Protein AF-A0A7Y4XK94-F1 (afdb_monomer_lite)

Sequence (225 aa):
MTEHLRDYDVLAGVFTNWWRGLQGLSKSGNPILIGGSPKPPNRKALAELRRINIAVEGGQDAVDVTRALSIDAFRELVQHLRASDLAPDSTVRTWLRADGMCLEPVAIAAAAVARIRKDTGGKSDWTGATAKMLGAGFPDDQVFAEARFKRLMRCRNDWPGLMAQARRIAAILEREAPVGDLGASLVLWNHDPRISRDWAFQYYQKSFEEPETPPPSGSATPPTA

pLDDT: mean 85.7, std 14.57, range [45.38, 98.44]

Radius of gyration: 20.56 Å; chains: 1; bounding box: 70×44×64 Å

Secondary structure (DSSP, 8-state):
--HHHHHHHHHHHHHHHHHHHHHTB-TTSPBPEETTEEPPP-HHHHHHHHT--EEEETTEEEE-HHHHHH-HHHHHHHHHHHTS---TT-HHHHHHHSTT---HHHHHHHHHHTT-SEE----TT-S-HHHHHHH-S-TTT-SS-HHHHHHHHT-TT-HHHHHHHHHHHHHHTTTEE-HHHHHHHHHHTTT-HHHHHHHHHHHHGGGGSPPPPPPPP---PPPP-

Foldseek 3Di:
DPLVLVLLVLQLLLQQQLLCVQQCHHSVRHFDDDPNDGDHGVVVLLVQLLPQAFDQDPNDTDTPVVSLVVRPSLVVSLVSLQPTPRDPPDPSNVLSPDDPRDCLLQSLLSNLLSLAPAAPADDSPAAQQLLLLQLPDDQVGRLHPPVLLVQCLPCQVVSNSVSVSSNVSCVSSVRYYNSSRSNSLSSCVNVDVVNSVRSVCSSCVVVVPPPDDPPPDDDDDDDDD

Structure (mmCIF, N/CA/C/O backbone):
data_AF-A0A7Y4XK94-F1
#
_entry.id   AF-A0A7Y4XK94-F1
#
loop_
_atom_site.group_PDB
_atom_site.id
_atom_site.type_symbol
_atom_site.label_atom_id
_atom_site.label_alt_id
_atom_site.label_comp_id
_atom_site.label_asym_id
_atom_site.label_entity_id
_atom_site.label_seq_id
_atom_site.pdbx_PDB_ins_code
_atom_site.Cartn_x
_atom_site.Cartn_y
_atom_site.Cartn_z
_atom_site.occupancy
_atom_site.B_iso_or_equiv
_atom_site.auth_seq_id
_atom_site.auth_comp_id
_atom_site.auth_asym_id
_atom_site.auth_atom_id
_atom_site.pdbx_PDB_model_num
ATOM 1 N N . MET A 1 1 ? -3.358 9.084 -22.292 1.00 54.09 1 MET A N 1
ATOM 2 C CA . MET A 1 1 ? -3.396 8.446 -20.961 1.00 54.09 1 MET A CA 1
ATOM 3 C C . MET A 1 1 ? -4.838 8.066 -20.673 1.00 54.09 1 MET A C 1
ATOM 5 O O . MET A 1 1 ? -5.686 8.948 -20.701 1.00 54.09 1 MET A O 1
ATOM 9 N N . THR A 1 2 ? -5.148 6.777 -20.527 1.00 68.12 2 THR A N 1
ATOM 10 C CA . THR A 1 2 ? -6.510 6.330 -20.180 1.00 68.12 2 THR A CA 1
ATOM 11 C C . THR A 1 2 ? -6.854 6.770 -18.756 1.00 68.12 2 THR A C 1
ATOM 13 O O . THR A 1 2 ? -5.968 6.767 -17.907 1.00 68.12 2 THR A O 1
ATOM 16 N N . GLU A 1 3 ? -8.114 7.105 -18.476 1.00 68.88 3 GLU A N 1
ATOM 17 C CA . GLU A 1 3 ? -8.589 7.600 -17.167 1.00 68.88 3 GLU A CA 1
ATOM 18 C C . GLU A 1 3 ? -8.132 6.737 -15.973 1.00 68.88 3 GLU A C 1
ATOM 20 O O . GLU A 1 3 ? -7.659 7.266 -14.974 1.00 68.88 3 GLU A O 1
ATOM 25 N N . HIS A 1 4 ? -8.124 5.410 -16.131 1.00 73.44 4 HIS A N 1
ATOM 26 C CA . HIS A 1 4 ? -7.591 4.461 -15.143 1.00 73.44 4 HIS A CA 1
ATOM 27 C C . HIS A 1 4 ? -6.121 4.713 -14.754 1.00 73.44 4 HIS A C 1
ATOM 29 O O . HIS A 1 4 ? -5.769 4.632 -13.581 1.00 73.44 4 HIS A O 1
ATOM 35 N N . LEU A 1 5 ? -5.260 5.028 -15.728 1.00 81.69 5 LEU A N 1
ATOM 36 C CA . LEU A 1 5 ? -3.838 5.276 -15.465 1.00 81.69 5 LEU A CA 1
ATOM 37 C C . LEU A 1 5 ? -3.649 6.583 -14.693 1.00 81.69 5 LEU A C 1
ATOM 39 O O . LEU A 1 5 ? -2.796 6.656 -13.819 1.00 81.69 5 LEU A O 1
ATOM 43 N N . ARG A 1 6 ? -4.505 7.583 -14.944 1.00 86.69 6 ARG A N 1
ATOM 44 C CA . ARG A 1 6 ? -4.493 8.832 -14.178 1.00 86.69 6 ARG A CA 1
ATOM 45 C C . ARG A 1 6 ? -4.772 8.574 -12.699 1.00 86.69 6 ARG A C 1
ATOM 47 O O . ARG A 1 6 ? -4.030 9.060 -11.852 1.00 86.69 6 ARG A O 1
ATOM 54 N N . ASP A 1 7 ? -5.838 7.840 -12.390 1.00 90.06 7 ASP A N 1
ATOM 55 C CA . ASP A 1 7 ? -6.191 7.549 -10.999 1.00 90.06 7 ASP A CA 1
ATOM 56 C C . ASP A 1 7 ? -5.107 6.711 -10.318 1.00 90.06 7 ASP A C 1
ATOM 58 O O . ASP A 1 7 ? -4.725 6.996 -9.182 1.00 90.06 7 ASP A O 1
ATOM 62 N N . TYR A 1 8 ? -4.554 5.728 -11.034 1.00 92.06 8 TYR A N 1
ATOM 63 C CA . TYR A 1 8 ? -3.414 4.951 -10.563 1.00 92.06 8 TYR A CA 1
ATOM 64 C C . TYR A 1 8 ? -2.220 5.839 -10.189 1.00 92.06 8 TYR A C 1
ATOM 66 O O . TYR A 1 8 ? -1.708 5.732 -9.073 1.00 92.06 8 TYR A O 1
ATOM 74 N N . ASP A 1 9 ? -1.816 6.751 -11.075 1.00 91.88 9 ASP A N 1
ATOM 75 C CA . ASP A 1 9 ? -0.684 7.657 -10.859 1.00 91.88 9 ASP A CA 1
ATOM 76 C C . ASP A 1 9 ? -0.907 8.588 -9.665 1.00 91.88 9 ASP A C 1
ATOM 78 O O . ASP A 1 9 ? 0.003 8.814 -8.859 1.00 91.88 9 ASP A O 1
ATOM 82 N N . VAL A 1 10 ? -2.133 9.094 -9.505 1.00 93.94 10 VAL A N 1
ATOM 83 C CA . VAL A 1 10 ? -2.517 9.913 -8.350 1.00 93.94 10 VAL A CA 1
ATOM 84 C C . VAL A 1 10 ? -2.360 9.111 -7.057 1.00 93.94 10 VAL A C 1
ATOM 86 O O . VAL A 1 10 ? -1.711 9.583 -6.118 1.00 93.94 10 VAL A O 1
ATOM 89 N N . LEU A 1 11 ? -2.886 7.883 -7.002 1.00 94.69 11 LEU A N 1
ATOM 90 C CA . LEU A 1 11 ? -2.755 7.018 -5.827 1.00 94.69 11 LEU A CA 1
ATOM 91 C C . LEU A 1 11 ? -1.294 6.643 -5.549 1.00 94.69 11 LEU A C 1
ATOM 93 O O . LEU A 1 11 ? -0.847 6.714 -4.400 1.00 94.69 11 LEU A O 1
ATOM 97 N N . ALA A 1 12 ? -0.528 6.300 -6.584 1.00 95.12 12 ALA A N 1
ATOM 98 C CA . ALA A 1 12 ? 0.889 5.979 -6.465 1.00 95.12 12 ALA A CA 1
ATOM 99 C C . ALA A 1 12 ? 1.681 7.173 -5.910 1.00 95.12 12 ALA A C 1
ATOM 101 O O . ALA A 1 12 ? 2.529 7.013 -5.022 1.00 95.12 12 ALA A O 1
ATOM 102 N N . GLY A 1 13 ? 1.351 8.387 -6.359 1.00 95.00 13 GLY A N 1
ATOM 103 C CA . GLY A 1 13 ? 1.887 9.634 -5.824 1.00 95.00 13 GLY A CA 1
ATOM 104 C C . GLY A 1 13 ? 1.541 9.845 -4.347 1.00 95.00 13 GLY A C 1
ATOM 105 O O . GLY A 1 13 ? 2.419 10.214 -3.561 1.00 95.00 13 GLY A O 1
ATOM 106 N N . VAL A 1 14 ? 0.298 9.569 -3.937 1.00 96.75 14 VAL A N 1
ATOM 107 C CA . VAL A 1 14 ? -0.128 9.651 -2.526 1.00 96.75 14 VAL A CA 1
ATOM 108 C C . VAL A 1 14 ? 0.686 8.694 -1.653 1.00 96.75 14 VAL A C 1
ATOM 110 O O . VAL A 1 14 ? 1.278 9.137 -0.667 1.00 96.75 14 VAL A O 1
ATOM 113 N N . PHE A 1 15 ? 0.789 7.414 -2.028 1.00 97.38 15 PHE A N 1
ATOM 114 C CA . PHE A 1 15 ? 1.558 6.422 -1.265 1.00 97.38 15 PHE A CA 1
ATOM 115 C C . PHE A 1 15 ? 3.042 6.768 -1.177 1.00 97.38 15 PHE A C 1
ATOM 117 O O . PHE A 1 15 ? 3.633 6.680 -0.098 1.00 97.38 15 PHE A O 1
ATOM 124 N N . THR A 1 16 ? 3.634 7.208 -2.288 1.00 96.50 16 THR A N 1
ATOM 125 C CA . THR A 1 16 ? 5.044 7.609 -2.342 1.00 96.50 16 THR A CA 1
ATOM 126 C C . THR A 1 16 ? 5.317 8.783 -1.407 1.00 96.50 16 THR A C 1
ATOM 128 O O . THR A 1 16 ? 6.236 8.729 -0.589 1.00 96.50 16 THR A O 1
ATOM 131 N N . ASN A 1 17 ? 4.495 9.833 -1.475 1.00 96.44 17 ASN A N 1
ATOM 132 C CA . ASN A 1 17 ? 4.663 11.025 -0.645 1.00 96.44 17 ASN A CA 1
ATOM 133 C C . ASN A 1 17 ? 4.424 10.736 0.841 1.00 96.44 17 ASN A C 1
ATOM 135 O O . ASN A 1 17 ? 5.199 11.185 1.686 1.00 96.44 17 ASN A O 1
ATOM 139 N N . TRP A 1 18 ? 3.389 9.957 1.161 1.00 97.75 18 TRP A N 1
ATOM 140 C CA . TRP A 1 18 ? 3.095 9.543 2.530 1.00 97.75 18 TRP A CA 1
ATOM 141 C C . TRP A 1 18 ? 4.240 8.715 3.130 1.00 97.75 18 TRP A C 1
ATOM 143 O O . TRP A 1 18 ? 4.731 9.022 4.219 1.00 97.75 18 TRP A O 1
ATOM 153 N N . TRP A 1 19 ? 4.743 7.717 2.396 1.00 97.62 19 TRP A N 1
ATOM 154 C CA . TRP A 1 19 ? 5.878 6.912 2.846 1.00 97.62 19 TRP A CA 1
ATOM 155 C C . TRP A 1 19 ? 7.148 7.754 3.016 1.00 97.62 19 TRP A C 1
ATOM 157 O O . TRP A 1 19 ? 7.835 7.614 4.027 1.00 97.62 19 TRP A O 1
ATOM 167 N N . ARG A 1 20 ? 7.435 8.683 2.093 1.00 96.56 20 ARG A N 1
ATOM 168 C CA . ARG A 1 20 ? 8.559 9.630 2.223 1.00 96.56 20 ARG A CA 1
ATOM 169 C C . ARG A 1 20 ? 8.448 10.453 3.506 1.00 96.56 20 ARG A C 1
ATOM 171 O O . ARG A 1 20 ? 9.422 10.527 4.255 1.00 96.56 20 ARG A O 1
ATOM 178 N N . GLY A 1 21 ? 7.256 10.957 3.828 1.00 96.06 21 GLY A N 1
ATOM 179 C CA . GLY A 1 21 ? 6.989 11.651 5.091 1.00 96.06 21 GLY A CA 1
ATOM 180 C C . GLY A 1 21 ? 7.332 10.808 6.327 1.00 96.06 21 GLY A C 1
ATOM 181 O O . GLY A 1 21 ? 7.971 11.311 7.259 1.00 96.06 21 GLY A O 1
ATOM 182 N N . LEU A 1 22 ? 7.001 9.509 6.309 1.00 96.75 22 LEU A N 1
ATOM 183 C CA . LEU A 1 22 ? 7.370 8.559 7.368 1.00 96.75 22 LEU A CA 1
ATOM 184 C C . LEU A 1 22 ? 8.875 8.292 7.447 1.00 96.75 22 LEU A C 1
ATOM 186 O O . LEU A 1 22 ? 9.384 8.042 8.538 1.00 96.75 22 LEU A O 1
ATOM 190 N N . GLN A 1 23 ? 9.594 8.354 6.328 1.00 96.25 23 GLN A N 1
ATOM 191 C CA . GLN A 1 23 ? 11.050 8.183 6.284 1.00 96.25 23 GLN A CA 1
ATOM 192 C C . GLN A 1 23 ? 11.827 9.468 6.612 1.00 96.25 23 GLN A C 1
ATOM 194 O O . GLN A 1 23 ? 13.052 9.430 6.685 1.00 96.25 23 GLN A O 1
ATOM 199 N N . GLY A 1 24 ? 11.144 10.597 6.832 1.00 94.56 24 GLY A N 1
ATOM 200 C CA . GLY A 1 24 ? 11.802 11.895 7.022 1.00 94.56 24 GLY A CA 1
ATOM 201 C C . GLY A 1 24 ? 12.317 12.514 5.717 1.00 94.56 24 GLY A C 1
ATOM 202 O O . GLY A 1 24 ? 13.222 13.345 5.741 1.00 94.56 24 GLY A O 1
ATOM 203 N N . LEU A 1 25 ? 11.742 12.116 4.581 1.00 95.25 25 LEU A N 1
ATOM 204 C CA . LEU A 1 25 ? 12.084 12.584 3.240 1.00 95.25 25 LEU A CA 1
ATOM 205 C C . LEU A 1 25 ? 11.034 13.579 2.721 1.00 95.25 25 LEU A C 1
ATOM 207 O O . LEU A 1 25 ? 9.853 13.509 3.065 1.00 95.25 25 LEU A O 1
ATOM 211 N N . SER A 1 26 ? 11.468 14.510 1.876 1.00 93.00 26 SER A N 1
ATOM 212 C CA . SER A 1 26 ? 10.619 15.468 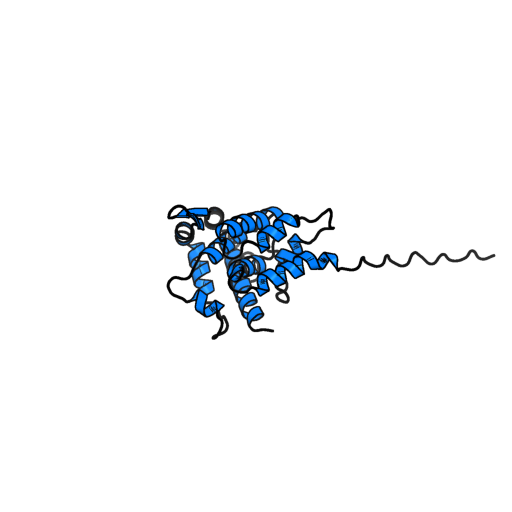1.173 1.00 93.00 26 SER A CA 1
ATOM 213 C C . SER A 1 26 ? 9.851 14.785 0.036 1.00 93.00 26 SER A C 1
ATOM 215 O O . SER A 1 26 ? 10.128 13.641 -0.330 1.00 93.00 26 SER A O 1
ATOM 217 N N . LYS A 1 27 ? 8.933 15.518 -0.609 1.00 88.75 27 LYS A N 1
ATOM 218 C CA . LYS A 1 27 ? 8.245 15.038 -1.821 1.00 88.75 27 LYS A CA 1
ATOM 219 C C . LYS A 1 27 ? 9.215 14.675 -2.950 1.00 88.75 27 LYS A C 1
ATOM 221 O O . LYS A 1 27 ? 8.928 13.754 -3.703 1.00 88.75 27 LYS A O 1
ATOM 226 N N . SER A 1 28 ? 10.372 15.334 -3.044 1.00 87.19 28 SER A N 1
ATOM 227 C CA . SER A 1 28 ? 11.406 15.020 -4.042 1.00 87.19 28 SER A CA 1
ATOM 228 C C . SER A 1 28 ? 12.306 13.841 -3.650 1.00 87.19 28 SER A C 1
ATOM 230 O O . SER A 1 28 ? 13.172 13.469 -4.430 1.00 87.19 28 SER A O 1
ATOM 232 N N . GLY A 1 29 ? 12.128 13.257 -2.457 1.00 87.38 29 GLY A N 1
ATOM 233 C CA . GLY A 1 29 ? 12.958 12.159 -1.947 1.00 87.38 29 GLY A CA 1
ATOM 234 C C . GLY A 1 29 ? 14.221 12.605 -1.203 1.00 87.38 29 GLY A C 1
ATOM 235 O O . GLY A 1 29 ? 14.973 11.757 -0.732 1.00 87.38 29 GLY A O 1
ATOM 236 N N . ASN A 1 30 ? 14.442 13.913 -1.043 1.00 91.12 30 ASN A N 1
ATOM 237 C CA . ASN A 1 30 ? 15.595 14.442 -0.310 1.00 91.12 30 ASN A CA 1
ATOM 238 C C . ASN A 1 30 ? 15.336 14.432 1.206 1.00 91.12 30 ASN A C 1
ATOM 240 O O . ASN A 1 30 ? 14.197 14.665 1.613 1.00 91.12 30 ASN A O 1
ATOM 244 N N . PRO A 1 31 ? 16.349 14.233 2.067 1.00 92.88 31 PRO A N 1
ATOM 245 C CA . PRO A 1 31 ? 16.169 14.342 3.513 1.00 92.88 31 PRO A CA 1
ATOM 246 C C . PRO A 1 31 ? 15.621 15.715 3.922 1.00 92.88 31 PRO A C 1
ATOM 248 O O . PRO A 1 31 ? 16.129 16.751 3.494 1.00 92.88 31 PRO A O 1
ATOM 251 N N . ILE A 1 32 ? 14.589 15.735 4.766 1.00 92.44 32 ILE A N 1
ATOM 252 C CA . ILE A 1 32 ? 14.086 16.975 5.371 1.00 92.44 32 ILE A CA 1
ATOM 253 C C . ILE A 1 32 ? 15.059 17.380 6.473 1.00 92.44 32 ILE A C 1
ATOM 255 O O . ILE A 1 32 ? 15.368 16.558 7.327 1.00 92.44 32 ILE A O 1
ATOM 259 N N . LEU A 1 33 ? 15.519 18.629 6.494 1.00 93.38 33 LEU A N 1
ATOM 260 C CA . LEU A 1 33 ? 16.420 19.116 7.540 1.00 93.38 33 LEU A CA 1
ATOM 261 C C . LEU A 1 33 ? 15.637 19.809 8.664 1.00 93.38 33 LEU A C 1
ATOM 263 O O . LEU A 1 33 ? 14.772 20.641 8.404 1.00 93.38 33 LEU A O 1
ATOM 267 N N . ILE A 1 34 ? 15.965 19.488 9.917 1.00 87.38 34 ILE A N 1
ATOM 268 C CA . ILE A 1 34 ? 15.475 20.158 11.128 1.00 87.38 34 ILE A CA 1
ATOM 269 C C . ILE A 1 34 ? 16.705 20.598 11.920 1.00 87.38 34 ILE A C 1
ATOM 271 O O . ILE A 1 34 ? 17.508 19.763 12.332 1.00 87.38 34 ILE A O 1
ATOM 275 N N . GLY A 1 35 ? 16.893 21.910 12.090 1.00 85.56 35 GLY A N 1
ATOM 276 C CA . GLY A 1 35 ? 18.074 22.446 12.782 1.00 85.56 35 GLY A CA 1
ATOM 277 C C . GLY A 1 35 ? 19.406 22.033 12.136 1.00 85.56 35 GLY A C 1
ATOM 278 O O . GLY A 1 35 ? 20.378 21.792 12.840 1.00 85.56 35 GLY A O 1
ATOM 279 N N . GLY A 1 36 ? 19.438 21.876 10.807 1.00 90.06 36 GLY A N 1
ATOM 280 C CA . GLY A 1 36 ? 20.632 21.468 10.052 1.00 90.06 36 GLY A CA 1
ATOM 281 C C . GLY A 1 36 ? 20.902 19.959 10.000 1.00 90.06 36 GLY A C 1
ATOM 282 O O . GLY A 1 36 ? 21.800 19.541 9.278 1.00 90.06 36 GLY A O 1
ATOM 283 N N . SER A 1 37 ? 20.118 19.131 10.698 1.00 87.75 37 SER A N 1
ATOM 284 C CA . SER A 1 37 ? 20.258 17.667 10.680 1.00 87.75 37 SER A CA 1
ATOM 285 C C . SER A 1 37 ? 19.087 16.986 9.960 1.00 87.75 37 SER A C 1
ATOM 287 O O . SER A 1 37 ? 17.963 17.488 10.035 1.00 87.75 37 SER A O 1
ATOM 289 N N . PRO A 1 38 ? 19.294 15.835 9.290 1.00 92.12 38 PRO A N 1
ATOM 290 C CA . PRO A 1 38 ? 18.204 15.065 8.697 1.00 92.12 38 PRO A CA 1
ATOM 291 C C . PRO A 1 38 ? 17.150 14.651 9.732 1.00 92.12 38 PRO A C 1
ATOM 293 O O . PRO A 1 38 ? 17.471 14.084 10.778 1.00 92.12 38 PRO A O 1
ATOM 296 N N . LYS A 1 39 ? 15.876 14.893 9.418 1.00 93.44 39 LYS A N 1
ATOM 297 C CA . LYS A 1 39 ? 14.725 14.421 10.182 1.00 93.44 39 LYS A CA 1
ATOM 298 C C . LYS A 1 39 ? 14.783 12.891 10.233 1.00 93.44 39 LYS A C 1
ATOM 300 O O . LYS A 1 39 ? 14.783 12.254 9.179 1.00 93.44 39 LYS A O 1
ATOM 305 N N . PRO A 1 40 ? 14.798 12.277 11.425 1.00 92.88 40 PRO A N 1
ATOM 306 C CA . PRO A 1 40 ? 14.801 10.829 11.515 1.00 92.88 40 PRO A CA 1
ATOM 307 C C . PRO A 1 40 ? 13.458 10.253 11.032 1.00 92.88 40 PRO A C 1
ATOM 309 O O . PRO A 1 40 ? 12.413 10.890 11.209 1.00 92.88 40 PRO A O 1
ATOM 312 N N . PRO A 1 41 ? 13.449 9.018 10.497 1.00 94.50 41 PRO A N 1
ATOM 313 C CA . PRO A 1 41 ? 12.213 8.306 10.202 1.00 94.50 41 PRO A CA 1
ATOM 314 C C . PRO A 1 41 ? 11.307 8.197 11.433 1.00 94.50 41 PRO A C 1
ATOM 316 O O . PRO A 1 41 ? 11.784 7.952 12.548 1.00 94.50 41 PRO A O 1
ATOM 319 N N . ASN A 1 42 ? 9.991 8.264 11.235 1.00 96.62 42 ASN A N 1
ATOM 320 C CA . ASN A 1 42 ? 9.000 7.976 12.268 1.00 96.62 42 ASN A CA 1
ATOM 321 C C . ASN A 1 42 ? 8.930 6.460 12.530 1.00 96.62 42 ASN A C 1
ATOM 323 O O . ASN A 1 42 ? 8.037 5.741 12.073 1.00 96.62 42 ASN A O 1
ATOM 327 N N . ARG A 1 43 ? 9.923 5.956 13.272 1.00 96.44 43 ARG A N 1
ATOM 328 C CA . ARG A 1 43 ? 10.090 4.526 13.569 1.00 96.44 43 ARG A CA 1
ATOM 329 C C . ARG A 1 43 ? 8.898 3.937 14.325 1.00 96.44 43 ARG A C 1
ATOM 331 O O . ARG A 1 43 ? 8.579 2.772 14.093 1.00 96.44 43 ARG A O 1
ATOM 338 N N . LYS A 1 44 ? 8.248 4.725 15.192 1.00 97.31 44 LYS A N 1
ATOM 339 C CA . LYS A 1 44 ? 7.062 4.303 15.952 1.00 97.31 44 LYS A CA 1
ATOM 340 C C . LYS A 1 44 ? 5.902 3.994 15.006 1.00 97.31 44 LYS A C 1
ATOM 342 O O . LYS A 1 44 ? 5.446 2.853 14.987 1.00 97.31 44 LYS A O 1
ATOM 347 N N . ALA A 1 45 ? 5.518 4.955 14.164 1.00 97.19 45 ALA A N 1
ATOM 348 C CA . ALA A 1 45 ? 4.431 4.770 13.204 1.00 97.19 45 ALA A CA 1
ATOM 349 C C . ALA A 1 45 ? 4.712 3.601 12.246 1.00 97.19 45 ALA A C 1
ATOM 351 O O . ALA A 1 45 ? 3.863 2.736 12.050 1.00 97.19 45 ALA A O 1
ATOM 352 N N . LEU A 1 46 ? 5.939 3.501 11.717 1.00 97.50 46 LEU A N 1
ATOM 353 C CA . LEU A 1 46 ? 6.337 2.374 10.866 1.00 97.50 46 LEU A CA 1
ATOM 354 C C . LEU A 1 46 ? 6.204 1.023 11.589 1.00 97.50 46 LEU A C 1
ATOM 356 O O . LEU A 1 46 ? 5.764 0.045 10.989 1.00 97.50 46 LEU A O 1
ATOM 360 N N . ALA A 1 47 ? 6.586 0.938 12.866 1.00 97.44 47 ALA A N 1
ATOM 361 C CA . ALA A 1 47 ? 6.446 -0.289 13.648 1.00 97.44 47 ALA A CA 1
ATOM 362 C C . ALA A 1 47 ? 4.976 -0.646 13.920 1.00 97.44 47 ALA A C 1
ATOM 364 O O . ALA A 1 47 ? 4.622 -1.823 13.868 1.00 97.44 47 ALA A O 1
ATOM 365 N N . GLU A 1 48 ? 4.124 0.342 14.188 1.00 98.06 48 GLU A N 1
ATOM 366 C CA . GLU A 1 48 ? 2.686 0.149 14.400 1.00 98.06 48 GLU A CA 1
ATOM 367 C C . GLU A 1 48 ? 1.985 -0.324 13.122 1.00 98.06 48 GLU A C 1
ATOM 369 O O . GLU A 1 48 ? 1.293 -1.342 13.157 1.00 98.06 48 GLU A O 1
ATOM 374 N N . LEU A 1 49 ? 2.257 0.319 11.981 1.00 98.00 49 LEU A N 1
ATOM 375 C CA . LEU A 1 49 ? 1.713 -0.064 10.672 1.00 98.00 49 LEU A CA 1
ATOM 376 C C . LEU A 1 49 ? 2.107 -1.496 10.289 1.00 98.00 49 LEU A C 1
ATOM 378 O O . LEU A 1 49 ? 1.277 -2.288 9.852 1.00 98.00 49 LEU A O 1
ATOM 382 N N . ARG A 1 50 ? 3.367 -1.885 10.527 1.00 96.94 50 ARG A N 1
ATOM 383 C CA . ARG A 1 50 ? 3.847 -3.256 10.264 1.00 96.94 50 ARG A CA 1
ATOM 384 C C . ARG A 1 50 ? 3.118 -4.320 11.090 1.00 96.94 50 ARG A C 1
ATOM 386 O O . ARG A 1 50 ? 3.146 -5.489 10.694 1.00 96.94 50 ARG A O 1
ATOM 393 N N . ARG A 1 51 ? 2.534 -3.938 12.230 1.00 96.25 51 ARG A N 1
ATOM 394 C CA . ARG A 1 51 ? 1.809 -4.823 13.154 1.00 96.25 51 ARG A CA 1
ATOM 395 C C . ARG A 1 51 ? 0.317 -4.929 12.855 1.00 96.25 51 ARG A C 1
ATOM 397 O O . ARG A 1 51 ? -0.319 -5.773 13.476 1.00 96.25 51 ARG A O 1
ATOM 404 N N . ILE A 1 52 ? -0.234 -4.136 11.930 1.00 96.31 52 ILE A N 1
ATOM 405 C CA . ILE A 1 52 ? -1.581 -4.389 11.392 1.00 96.31 52 ILE A CA 1
ATOM 406 C C . ILE A 1 52 ? -1.598 -5.834 10.896 1.00 96.31 52 ILE A C 1
ATOM 408 O O . ILE A 1 52 ? -0.685 -6.225 10.164 1.00 96.31 52 ILE A O 1
ATOM 412 N N . ASN A 1 53 ? -2.566 -6.634 11.342 1.00 94.12 53 ASN A N 1
ATOM 413 C CA . ASN A 1 53 ? -2.623 -8.076 11.109 1.00 94.12 53 ASN A CA 1
ATOM 414 C C . ASN A 1 53 ? -4.030 -8.546 10.757 1.00 94.12 53 ASN A C 1
ATOM 416 O O . ASN A 1 53 ? -4.952 -7.746 10.681 1.00 94.12 53 ASN A O 1
ATOM 420 N N . ILE A 1 54 ? -4.147 -9.842 10.497 1.00 94.50 54 ILE A N 1
ATOM 421 C CA . ILE A 1 54 ? -5.419 -10.543 10.470 1.00 94.50 54 ILE A CA 1
ATOM 422 C C . ILE A 1 54 ? -5.859 -10.731 11.929 1.00 94.50 54 ILE A C 1
ATOM 424 O O . ILE A 1 54 ? -5.045 -11.134 12.768 1.00 94.50 54 ILE A O 1
ATOM 428 N N . ALA A 1 55 ? -7.108 -10.395 12.217 1.00 91.00 55 ALA A N 1
ATOM 429 C CA . ALA A 1 55 ? -7.806 -10.652 13.467 1.00 91.00 55 ALA A CA 1
ATOM 430 C C . ALA A 1 55 ? -9.016 -11.552 13.187 1.00 91.00 55 ALA A C 1
ATOM 432 O O . ALA A 1 55 ? -9.459 -11.662 12.046 1.00 91.00 55 ALA A O 1
ATOM 433 N N . VAL A 1 56 ? -9.541 -12.195 14.227 1.00 87.81 56 VAL A N 1
ATOM 434 C CA . VAL A 1 56 ? -10.784 -12.965 14.125 1.00 87.81 56 VAL A CA 1
ATOM 435 C C . VAL A 1 56 ? -11.934 -12.050 14.526 1.00 87.81 56 VAL A C 1
ATOM 437 O O . VAL A 1 56 ? -12.013 -11.626 15.678 1.00 87.81 56 VAL A O 1
ATOM 440 N N . GLU A 1 57 ? -12.823 -11.754 13.586 1.00 81.25 57 GLU A N 1
ATOM 441 C CA . GLU A 1 57 ? -14.007 -10.921 13.785 1.00 81.25 57 GLU A CA 1
ATOM 442 C C . GLU A 1 57 ? -15.248 -11.729 13.399 1.00 81.25 57 GLU A C 1
ATOM 444 O O . GLU A 1 57 ? -15.317 -12.312 12.320 1.00 81.25 57 GLU A O 1
ATOM 449 N N . GLY A 1 58 ? -16.211 -11.865 14.317 1.00 80.06 58 GLY A N 1
ATOM 450 C CA . GLY A 1 58 ? -17.422 -12.657 14.059 1.00 80.06 58 GLY A CA 1
ATOM 451 C C . GLY A 1 58 ? -17.168 -14.138 13.724 1.00 80.06 58 GLY A C 1
ATOM 452 O O . GLY A 1 58 ? -18.007 -14.774 13.095 1.00 80.06 58 GLY A O 1
ATOM 453 N N . GLY A 1 59 ? -16.013 -14.689 14.119 1.00 84.94 59 GLY A N 1
ATOM 454 C CA . GLY A 1 59 ? -15.609 -16.064 13.796 1.00 84.94 59 GLY A CA 1
ATOM 455 C C . GLY A 1 59 ? -14.961 -16.236 12.417 1.00 84.94 59 GLY A C 1
ATOM 456 O O . GLY A 1 59 ? -14.704 -17.370 12.017 1.00 84.94 59 GLY A O 1
ATOM 457 N N . GLN A 1 60 ? -14.681 -15.143 11.703 1.00 87.62 60 GLN A N 1
ATOM 458 C CA . GLN A 1 60 ? -13.987 -15.148 10.416 1.00 87.62 60 GLN A CA 1
ATOM 459 C C . GLN A 1 60 ? -12.693 -14.335 10.488 1.00 87.62 60 GLN A C 1
ATOM 461 O O . GLN A 1 60 ? -12.590 -13.360 11.232 1.00 87.62 60 GLN A O 1
ATOM 466 N N . ASP A 1 61 ? -11.696 -14.744 9.707 1.00 92.88 61 ASP A N 1
ATOM 467 C CA . ASP A 1 61 ? -10.458 -13.986 9.555 1.00 92.88 61 ASP A CA 1
ATOM 468 C C . ASP A 1 61 ? -10.739 -12.691 8.778 1.00 92.88 61 ASP A C 1
ATOM 470 O O . ASP A 1 61 ? -11.255 -12.722 7.660 1.00 92.88 61 ASP A O 1
ATOM 474 N N . ALA A 1 62 ? -10.358 -11.551 9.350 1.00 93.31 62 ALA A N 1
ATOM 475 C CA . ALA A 1 62 ? -10.515 -10.223 8.764 1.00 93.31 62 ALA A CA 1
ATOM 476 C C . ALA A 1 62 ? -9.252 -9.380 8.987 1.00 93.31 62 ALA A C 1
ATOM 478 O O . ALA A 1 62 ? -8.461 -9.634 9.895 1.00 93.31 62 ALA A O 1
ATOM 479 N N . VAL A 1 63 ? -9.018 -8.367 8.152 1.00 95.44 63 VAL A N 1
ATOM 480 C CA . VAL A 1 63 ? -7.919 -7.415 8.386 1.00 95.44 63 VAL A CA 1
ATOM 481 C C . VAL A 1 63 ? -8.308 -6.495 9.544 1.00 95.44 63 VAL A C 1
ATOM 483 O O . VAL A 1 63 ? -9.389 -5.923 9.535 1.00 95.44 63 VAL A O 1
ATOM 486 N N . ASP A 1 64 ? -7.417 -6.316 10.522 1.00 95.38 64 ASP A N 1
ATOM 487 C CA . ASP A 1 64 ? -7.651 -5.506 11.726 1.00 95.38 64 ASP A CA 1
ATOM 488 C C . ASP A 1 64 ? -7.642 -3.993 11.413 1.00 95.38 64 ASP A C 1
ATOM 490 O O . ASP A 1 64 ? -6.678 -3.260 11.680 1.00 95.38 64 ASP A O 1
ATOM 494 N N . VAL A 1 65 ? -8.725 -3.530 10.786 1.00 95.19 65 VAL A N 1
ATOM 495 C CA . VAL A 1 65 ? -8.958 -2.126 10.422 1.00 95.19 65 VAL A CA 1
ATOM 496 C C . VAL A 1 65 ? -9.127 -1.264 11.669 1.00 95.19 65 VAL A C 1
ATOM 498 O O . VAL A 1 65 ? -8.648 -0.131 11.689 1.00 95.19 65 VAL A O 1
ATOM 501 N N . THR A 1 66 ? -9.728 -1.795 12.735 1.00 94.56 66 THR A N 1
ATOM 502 C CA . THR A 1 66 ? -9.874 -1.095 14.019 1.00 94.56 66 THR A CA 1
ATOM 503 C C . THR A 1 66 ? -8.513 -0.690 14.579 1.00 94.56 66 THR A C 1
ATOM 505 O O . THR A 1 66 ? -8.292 0.478 14.917 1.00 94.56 66 THR A O 1
ATOM 508 N N . ARG A 1 67 ? -7.542 -1.612 14.592 1.00 95.00 67 ARG A N 1
ATOM 509 C CA . ARG A 1 67 ? -6.159 -1.282 14.946 1.00 95.00 67 ARG A CA 1
ATOM 510 C C . ARG A 1 67 ? -5.547 -0.294 13.966 1.00 95.00 67 ARG A C 1
ATOM 512 O O . ARG A 1 67 ? -4.893 0.643 14.420 1.00 95.00 67 ARG A O 1
ATOM 519 N N . ALA A 1 68 ? -5.737 -0.473 12.659 1.00 96.94 68 ALA A N 1
ATOM 520 C CA . ALA A 1 68 ? -5.209 0.464 11.668 1.00 96.94 68 ALA A CA 1
ATOM 521 C C . ALA A 1 68 ? -5.697 1.900 11.935 1.00 96.94 68 ALA A C 1
ATOM 523 O O . ALA A 1 68 ? -4.888 2.823 11.998 1.00 96.94 68 ALA A O 1
ATOM 524 N N . LEU A 1 69 ? -6.991 2.082 12.210 1.00 96.62 69 LEU A N 1
ATOM 525 C CA . LEU A 1 69 ? -7.609 3.372 12.521 1.00 96.62 69 LEU A CA 1
ATOM 526 C C . LEU A 1 69 ? -7.066 4.023 13.794 1.00 96.62 69 LEU A C 1
ATOM 528 O O . LEU A 1 69 ? -7.063 5.250 13.881 1.00 96.62 69 LEU A O 1
ATOM 532 N N . SER A 1 70 ? -6.546 3.255 14.753 1.00 97.06 70 SER A N 1
ATOM 533 C CA . SER A 1 70 ? -5.883 3.823 15.936 1.00 97.06 70 SER A CA 1
ATOM 534 C C . SER A 1 70 ? -4.515 4.458 15.638 1.00 97.06 70 SER A C 1
ATOM 536 O O . SER A 1 70 ? -4.019 5.241 16.445 1.00 97.06 70 SER A O 1
ATOM 538 N N . ILE A 1 71 ? -3.926 4.196 14.466 1.00 98.31 71 ILE A N 1
ATOM 539 C CA . ILE A 1 71 ? -2.605 4.701 14.074 1.00 98.31 71 ILE A CA 1
ATOM 540 C C . ILE A 1 71 ? -2.758 6.032 13.327 1.00 98.31 71 ILE A C 1
ATOM 542 O O . ILE A 1 71 ? -3.331 6.084 12.239 1.00 98.31 71 ILE A O 1
ATOM 546 N N . ASP A 1 72 ? -2.180 7.109 13.862 1.00 98.12 72 ASP A N 1
ATOM 547 C CA . ASP A 1 72 ? -2.274 8.461 13.281 1.00 98.12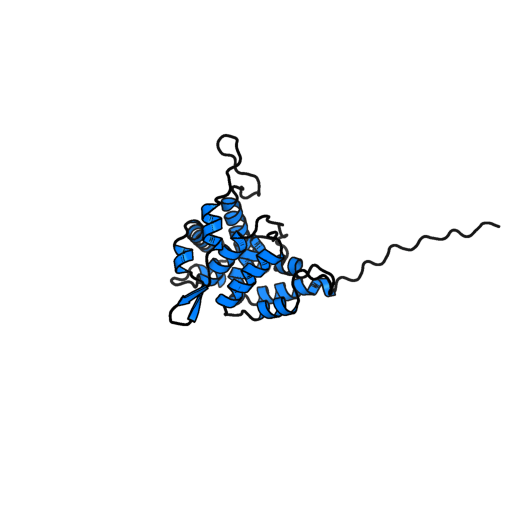 72 ASP A CA 1
ATOM 548 C C . ASP A 1 72 ? -1.818 8.503 11.817 1.00 98.12 72 ASP A C 1
ATOM 550 O O . ASP A 1 72 ? -2.523 9.026 10.956 1.00 98.12 72 ASP A O 1
ATOM 554 N N . ALA A 1 73 ? -0.683 7.864 11.517 1.00 98.06 73 ALA A N 1
ATOM 555 C CA . ALA A 1 73 ? -0.137 7.787 10.164 1.00 98.06 73 ALA A CA 1
ATOM 556 C C . ALA A 1 73 ? -1.076 7.082 9.171 1.00 98.06 73 ALA A C 1
ATOM 558 O O . ALA A 1 73 ? -1.064 7.404 7.985 1.00 98.06 73 ALA A O 1
ATOM 559 N N . PHE A 1 74 ? -1.882 6.120 9.631 1.00 98.44 74 PHE A N 1
ATOM 560 C CA . PHE A 1 74 ? -2.883 5.472 8.786 1.00 98.44 74 PHE A CA 1
ATOM 561 C C . PHE A 1 74 ? -4.065 6.408 8.515 1.00 98.44 74 PHE A C 1
ATOM 563 O O . PHE A 1 74 ? -4.504 6.525 7.373 1.00 98.44 74 PHE A O 1
ATOM 570 N N . ARG A 1 75 ? -4.549 7.130 9.535 1.00 97.69 75 ARG A N 1
ATOM 571 C CA . ARG A 1 75 ? -5.623 8.121 9.355 1.00 97.69 75 ARG A CA 1
ATOM 572 C C . ARG A 1 75 ? -5.203 9.248 8.409 1.00 97.69 75 ARG A C 1
ATOM 574 O O . ARG A 1 75 ? -5.997 9.643 7.560 1.00 97.69 75 ARG A O 1
ATOM 581 N N . GLU A 1 76 ? -3.956 9.706 8.506 1.00 97.69 76 GLU A N 1
ATOM 582 C CA . GLU A 1 76 ? -3.366 10.678 7.577 1.00 97.69 76 GLU A CA 1
ATOM 583 C C . GLU A 1 76 ? -3.370 10.154 6.130 1.00 97.69 76 GLU A C 1
ATOM 585 O O . GLU A 1 76 ? -3.800 10.859 5.218 1.00 97.69 76 GLU A O 1
ATOM 590 N N . LEU A 1 77 ? -2.976 8.891 5.909 1.00 97.94 77 LEU A N 1
ATOM 591 C CA . LEU A 1 77 ? -3.045 8.263 4.585 1.00 97.94 77 LEU A CA 1
ATOM 592 C C . LEU A 1 77 ? -4.478 8.251 4.034 1.00 97.94 77 LEU A C 1
ATOM 594 O O . LEU A 1 77 ? -4.693 8.647 2.891 1.00 97.94 77 LEU A O 1
ATOM 598 N N . VAL A 1 78 ? -5.462 7.835 4.838 1.00 96.69 78 VAL A N 1
ATOM 599 C CA . VAL A 1 78 ? -6.878 7.812 4.427 1.00 96.69 78 VAL A CA 1
ATOM 600 C C . VAL A 1 78 ? -7.370 9.214 4.056 1.00 96.69 78 VAL A C 1
ATOM 602 O O . VAL A 1 78 ? -8.068 9.377 3.054 1.00 96.69 78 VAL A O 1
ATOM 605 N N . GLN A 1 79 ? -6.984 10.240 4.820 1.00 95.50 79 GLN A N 1
ATOM 606 C CA . GLN A 1 79 ? -7.312 11.632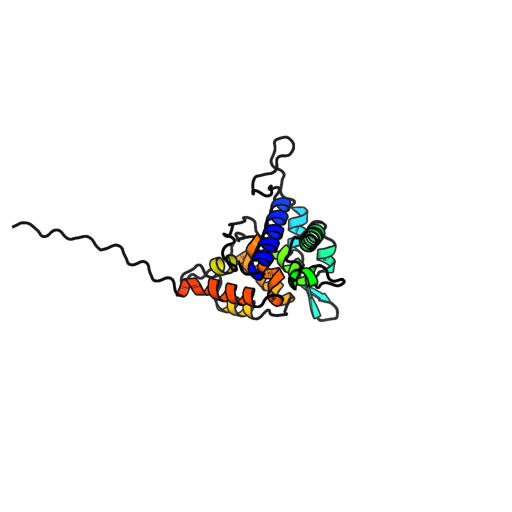 4.503 1.00 95.50 79 GLN A CA 1
ATOM 607 C C . GLN A 1 79 ? -6.687 12.078 3.177 1.00 95.50 79 GLN A C 1
ATOM 609 O O . GLN A 1 79 ? -7.390 12.647 2.342 1.00 95.50 79 GLN A O 1
ATOM 614 N N . HIS A 1 80 ? -5.409 11.769 2.939 1.00 95.88 80 HIS A N 1
ATOM 615 C CA . HIS A 1 80 ? -4.746 12.079 1.670 1.00 95.88 80 HIS A CA 1
ATOM 616 C C . HIS A 1 80 ? -5.394 11.367 0.477 1.00 95.88 80 HIS A C 1
ATOM 618 O O . HIS A 1 80 ? -5.569 11.984 -0.572 1.00 95.88 80 HIS A O 1
ATOM 624 N N . LEU A 1 81 ? -5.799 10.103 0.632 1.00 95.06 81 LEU A N 1
ATOM 625 C CA . LEU A 1 81 ? -6.510 9.358 -0.410 1.00 95.06 81 LEU A CA 1
ATOM 626 C C . LEU A 1 81 ? -7.874 9.993 -0.720 1.00 95.06 81 LEU A C 1
ATOM 628 O O . LEU A 1 81 ? -8.207 10.197 -1.884 1.00 95.06 81 LEU A O 1
ATOM 632 N N . ARG A 1 82 ? -8.638 10.394 0.301 1.00 92.62 82 ARG A N 1
ATOM 633 C CA . ARG A 1 82 ? -9.941 11.067 0.133 1.00 92.62 82 ARG A CA 1
ATOM 634 C C . ARG A 1 82 ? -9.840 12.437 -0.536 1.00 92.62 82 ARG A C 1
ATOM 636 O O . ARG A 1 82 ? -10.702 12.796 -1.343 1.00 92.62 82 ARG A O 1
ATOM 643 N N . ALA A 1 83 ? -8.797 13.184 -0.185 1.00 92.31 83 ALA A N 1
ATOM 644 C CA . ALA A 1 83 ? -8.518 14.518 -0.706 1.00 92.31 83 ALA A CA 1
ATOM 645 C C . ALA A 1 83 ? -7.803 14.506 -2.068 1.00 92.31 83 ALA A C 1
ATOM 647 O O . ALA A 1 83 ? -7.586 15.570 -2.642 1.00 92.31 83 ALA A O 1
ATOM 648 N N . SER A 1 84 ? -7.422 13.332 -2.578 1.00 92.44 84 SER A N 1
ATOM 649 C CA . SER A 1 84 ? -6.689 13.221 -3.836 1.00 92.44 84 SER A CA 1
ATOM 650 C C . SER A 1 84 ? -7.517 13.694 -5.039 1.00 92.44 84 SER A C 1
ATOM 652 O O . SER A 1 84 ? -8.746 13.557 -5.076 1.00 92.44 84 SER A O 1
ATOM 654 N N . ASP A 1 85 ? -6.828 14.280 -6.022 1.00 91.56 85 ASP A N 1
ATOM 655 C CA . ASP A 1 85 ? -7.424 14.854 -7.236 1.00 91.56 85 ASP A CA 1
ATOM 656 C C . ASP A 1 85 ? -7.692 13.779 -8.305 1.00 91.56 85 ASP A C 1
ATOM 658 O O . ASP A 1 85 ? -7.160 13.798 -9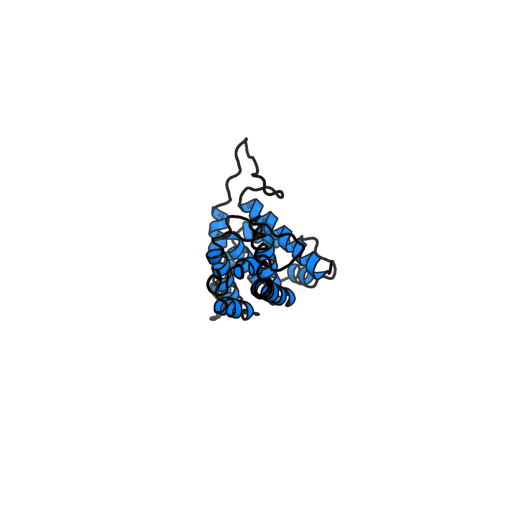.418 1.00 91.56 85 ASP A O 1
ATOM 662 N N . LEU A 1 86 ? -8.491 12.783 -7.919 1.00 89.25 86 LEU A N 1
ATOM 663 C CA . LEU A 1 86 ? -8.979 11.729 -8.808 1.00 89.25 86 LEU A CA 1
ATOM 664 C C . LEU A 1 86 ? -10.030 12.281 -9.774 1.00 89.25 86 LEU A C 1
ATOM 666 O O . LEU A 1 86 ? -10.743 13.247 -9.452 1.00 89.25 86 LEU A O 1
ATOM 670 N N . ALA A 1 87 ? -10.163 11.633 -10.935 1.00 86.75 87 ALA A N 1
ATOM 671 C CA . ALA A 1 87 ? -11.111 12.058 -11.960 1.00 86.75 87 ALA A CA 1
ATOM 672 C C . ALA A 1 87 ? -12.540 12.197 -11.377 1.00 86.75 87 ALA A C 1
ATOM 674 O O . ALA A 1 87 ? -12.938 11.370 -10.552 1.00 86.75 87 ALA A O 1
ATOM 675 N N . PRO A 1 88 ? -13.309 13.249 -11.736 1.00 84.75 88 PRO A N 1
ATOM 676 C CA . PRO A 1 88 ? -14.637 13.503 -11.169 1.00 84.75 88 PRO A CA 1
ATOM 677 C C . PRO A 1 88 ? -15.589 12.310 -11.208 1.00 84.75 88 PRO A C 1
ATOM 679 O O . PRO A 1 88 ? -16.257 12.058 -10.206 1.00 84.75 88 PRO A O 1
ATOM 682 N N . ASP A 1 89 ? -15.559 11.552 -12.302 1.00 85.06 89 ASP A N 1
ATOM 683 C CA . ASP A 1 89 ? -16.455 10.421 -12.562 1.00 85.06 89 ASP A CA 1
ATOM 684 C C . ASP A 1 89 ? -15.821 9.061 -12.213 1.00 85.06 89 ASP A C 1
ATOM 686 O O . ASP A 1 89 ? -16.378 7.999 -12.494 1.00 85.06 89 ASP A O 1
ATOM 690 N N . SER A 1 90 ? -14.660 9.078 -11.552 1.00 85.44 90 SER A N 1
ATOM 691 C CA . SER A 1 90 ? -13.954 7.868 -11.152 1.00 85.44 90 SER A CA 1
ATOM 692 C C . SER A 1 90 ? -14.755 7.048 -10.137 1.00 85.44 90 SER A C 1
ATOM 694 O O . SER A 1 90 ? -15.170 7.525 -9.070 1.00 85.44 90 SER A O 1
ATOM 696 N N . THR A 1 91 ? -14.897 5.753 -10.418 1.00 86.88 91 THR A N 1
ATOM 697 C CA . THR A 1 91 ? -15.447 4.780 -9.464 1.00 86.88 91 THR A CA 1
ATOM 698 C C . THR A 1 91 ? -14.569 4.663 -8.219 1.00 86.88 91 THR A C 1
ATOM 700 O O . THR A 1 91 ? -15.091 4.521 -7.115 1.00 86.88 91 THR A O 1
ATOM 703 N N . VAL A 1 92 ? -13.246 4.800 -8.372 1.00 87.12 92 VAL A N 1
ATOM 704 C CA . VAL A 1 92 ? -12.274 4.805 -7.270 1.00 87.12 92 VAL A CA 1
ATOM 705 C C . VAL A 1 92 ? -12.496 6.021 -6.379 1.00 87.12 92 VAL A C 1
ATOM 707 O O . VAL A 1 92 ? -12.537 5.886 -5.157 1.00 87.12 92 VAL A O 1
ATOM 710 N N . ARG A 1 93 ? -12.705 7.203 -6.972 1.00 88.88 93 ARG A N 1
ATOM 711 C CA . ARG A 1 93 ? -13.037 8.425 -6.225 1.00 88.88 93 ARG A CA 1
ATOM 712 C C . ARG A 1 93 ? -14.331 8.265 -5.437 1.00 88.88 93 ARG A C 1
ATOM 714 O O . ARG A 1 93 ? -14.372 8.624 -4.262 1.00 88.88 93 ARG A O 1
ATOM 721 N N . THR A 1 94 ? -15.372 7.742 -6.081 1.00 88.00 94 THR A N 1
ATOM 722 C CA . THR A 1 94 ? -16.676 7.508 -5.446 1.00 88.00 94 THR A CA 1
ATOM 723 C C . THR A 1 94 ? -16.535 6.545 -4.270 1.00 88.00 94 THR A C 1
ATOM 725 O O . THR A 1 94 ? -16.984 6.850 -3.168 1.00 88.00 94 THR A O 1
ATOM 728 N N . TRP A 1 95 ? -15.825 5.433 -4.469 1.00 88.75 95 TRP A N 1
ATOM 729 C CA . TRP A 1 95 ? -15.540 4.453 -3.424 1.00 88.75 95 TRP A CA 1
ATOM 730 C C . TRP A 1 95 ? -14.748 5.052 -2.250 1.00 88.75 95 TRP A C 1
ATOM 732 O O . TRP A 1 95 ? -15.162 4.909 -1.101 1.00 88.75 95 TRP A O 1
ATOM 742 N N . LEU A 1 96 ? -13.668 5.797 -2.515 1.00 88.31 96 LEU A N 1
ATOM 743 C CA . LEU A 1 96 ? -12.852 6.430 -1.469 1.00 88.31 96 LEU A CA 1
ATOM 744 C C . LEU A 1 96 ? -13.611 7.496 -0.667 1.00 88.31 96 LEU A C 1
ATOM 746 O O . LEU A 1 96 ? -13.212 7.824 0.452 1.00 88.31 96 LEU A O 1
ATOM 750 N N . ARG A 1 97 ? -14.679 8.076 -1.218 1.00 87.44 97 ARG A N 1
ATOM 751 C CA . ARG A 1 97 ? -15.474 9.116 -0.549 1.00 87.44 97 ARG A CA 1
ATOM 752 C C . ARG A 1 97 ? -16.768 8.600 0.068 1.00 87.44 97 ARG A C 1
ATOM 754 O O . ARG A 1 97 ? -17.410 9.364 0.780 1.00 87.44 97 ARG A O 1
ATOM 761 N N . ALA A 1 98 ? -17.136 7.345 -0.173 1.00 85.75 98 ALA A N 1
ATOM 762 C CA . ALA A 1 98 ? -18.338 6.759 0.396 1.00 85.75 98 ALA A CA 1
ATOM 763 C C . ALA A 1 98 ? -18.239 6.647 1.928 1.00 85.75 98 ALA A C 1
ATOM 765 O O . ALA A 1 98 ? -17.219 6.212 2.481 1.00 85.75 98 ALA A O 1
ATOM 766 N N . ASP A 1 99 ? -19.329 7.000 2.608 1.00 73.31 99 ASP A N 1
ATOM 767 C CA . ASP A 1 99 ? -19.512 6.676 4.019 1.00 73.31 99 ASP A CA 1
ATOM 768 C C . ASP A 1 99 ? -19.559 5.149 4.173 1.00 73.31 99 ASP A C 1
ATOM 770 O O . ASP A 1 99 ? -20.250 4.457 3.428 1.00 73.31 99 ASP A O 1
ATOM 774 N N . GLY A 1 100 ? -18.774 4.604 5.106 1.00 74.00 100 GLY A N 1
ATOM 775 C CA . GLY A 1 100 ? -18.652 3.151 5.285 1.00 74.00 100 GLY A CA 1
ATOM 776 C C . GLY A 1 100 ? -17.708 2.444 4.302 1.00 74.00 100 GLY A C 1
ATOM 777 O O . GLY A 1 100 ? -17.810 1.232 4.134 1.00 74.00 100 GLY A O 1
ATOM 778 N N . MET A 1 101 ? -16.786 3.169 3.656 1.00 80.94 101 MET A N 1
ATOM 779 C CA . MET A 1 101 ? -15.720 2.578 2.832 1.00 80.94 101 MET A CA 1
ATOM 780 C C . MET A 1 101 ? -15.021 1.391 3.524 1.00 80.94 101 MET A C 1
ATOM 782 O O . MET A 1 101 ? -14.548 1.515 4.654 1.00 80.94 101 MET A O 1
ATOM 786 N N . CYS A 1 102 ? -14.872 0.287 2.788 1.00 87.69 102 CYS A N 1
ATOM 787 C CA . CYS A 1 102 ? -13.985 -0.831 3.122 1.00 87.69 102 CYS A CA 1
ATOM 788 C C . CYS A 1 102 ? -12.523 -0.343 3.153 1.00 87.69 102 CYS A C 1
ATOM 790 O O . CYS A 1 102 ? -11.963 0.036 2.122 1.00 87.69 102 CYS A O 1
ATOM 792 N N . LEU A 1 103 ? -11.912 -0.305 4.340 1.00 94.44 103 LEU A N 1
ATOM 793 C CA . LEU A 1 103 ? -10.554 0.215 4.565 1.00 94.44 103 LEU A CA 1
ATOM 794 C C . LEU A 1 103 ? -9.483 -0.882 4.556 1.00 94.44 103 LEU A C 1
ATOM 796 O O . LEU A 1 103 ? -8.291 -0.578 4.598 1.00 94.44 103 LEU A O 1
ATOM 800 N N . GLU A 1 104 ? -9.886 -2.145 4.472 1.00 95.25 104 GLU A N 1
ATOM 801 C CA . GLU A 1 104 ? -9.035 -3.322 4.358 1.00 95.25 104 GLU A CA 1
ATOM 802 C C . GLU A 1 104 ? -7.973 -3.176 3.255 1.00 95.25 104 GLU A C 1
ATOM 804 O O . GLU A 1 104 ? -6.791 -3.315 3.581 1.00 95.25 104 GLU A O 1
ATOM 809 N N . PRO A 1 105 ? -8.304 -2.821 1.993 1.00 95.38 105 PRO A N 1
ATOM 810 C CA . PRO A 1 105 ? -7.288 -2.624 0.954 1.00 95.38 105 PRO A CA 1
ATOM 811 C C . PRO A 1 105 ? -6.261 -1.540 1.319 1.00 95.38 105 PRO A C 1
ATOM 813 O O . PRO A 1 105 ? -5.061 -1.709 1.084 1.00 95.38 105 PRO A O 1
ATOM 816 N N . VAL A 1 106 ? -6.697 -0.453 1.963 1.00 96.94 106 VAL A N 1
ATOM 817 C CA . VAL A 1 106 ? -5.804 0.629 2.411 1.00 96.94 106 VAL A CA 1
ATOM 818 C C . VAL A 1 106 ? -4.907 0.155 3.556 1.00 96.94 106 VAL A C 1
ATOM 820 O O . VAL A 1 106 ? -3.712 0.452 3.566 1.00 96.94 106 VAL A O 1
ATOM 823 N N . ALA A 1 107 ? -5.445 -0.616 4.505 1.00 97.69 107 ALA A N 1
ATOM 824 C CA . ALA A 1 107 ? -4.695 -1.181 5.627 1.00 97.69 107 ALA A CA 1
ATOM 825 C C . ALA A 1 107 ? -3.632 -2.183 5.156 1.00 97.69 107 ALA A C 1
ATOM 827 O O . ALA A 1 107 ? -2.493 -2.146 5.634 1.00 97.69 107 ALA A O 1
ATOM 828 N N . ILE A 1 108 ? -3.968 -3.024 4.174 1.00 97.81 108 ILE A N 1
ATOM 829 C CA . ILE A 1 108 ? -3.037 -3.956 3.530 1.00 97.81 108 ILE A CA 1
ATOM 830 C C . ILE A 1 108 ? -1.905 -3.191 2.842 1.00 97.81 108 ILE A C 1
ATOM 832 O O . ILE A 1 108 ? -0.729 -3.471 3.097 1.00 97.81 108 ILE A O 1
ATOM 836 N N . ALA A 1 109 ? -2.246 -2.196 2.018 1.00 97.62 109 ALA A N 1
ATOM 837 C CA . ALA A 1 109 ? -1.273 -1.372 1.312 1.00 97.62 109 ALA A CA 1
ATOM 838 C C . ALA A 1 109 ? -0.341 -0.633 2.285 1.00 97.62 109 ALA A C 1
ATOM 840 O O . ALA A 1 109 ? 0.881 -0.709 2.152 1.00 97.62 109 ALA A O 1
ATOM 841 N N . ALA A 1 110 ? -0.896 0.003 3.320 1.00 98.19 110 ALA A N 1
ATOM 842 C CA . ALA A 1 110 ? -0.129 0.704 4.345 1.00 98.19 110 ALA A CA 1
ATOM 843 C C . ALA A 1 110 ? 0.831 -0.235 5.096 1.00 98.19 110 ALA A C 1
ATOM 845 O O . ALA A 1 110 ? 2.006 0.092 5.286 1.00 98.19 110 ALA A O 1
ATOM 846 N N . ALA A 1 111 ? 0.361 -1.422 5.491 1.00 97.88 111 ALA A N 1
ATOM 847 C CA . ALA A 1 111 ? 1.172 -2.410 6.198 1.00 97.88 111 ALA A CA 1
ATOM 848 C C . ALA A 1 111 ? 2.292 -2.998 5.325 1.00 97.88 111 ALA A C 1
ATOM 850 O O . ALA A 1 111 ? 3.383 -3.282 5.835 1.00 97.88 111 ALA A O 1
ATOM 851 N N . ALA A 1 112 ? 2.037 -3.184 4.028 1.00 97.38 112 ALA A N 1
ATOM 852 C CA . ALA A 1 112 ? 3.024 -3.653 3.061 1.00 97.38 112 ALA A CA 1
ATOM 853 C C . ALA A 1 112 ? 4.086 -2.579 2.7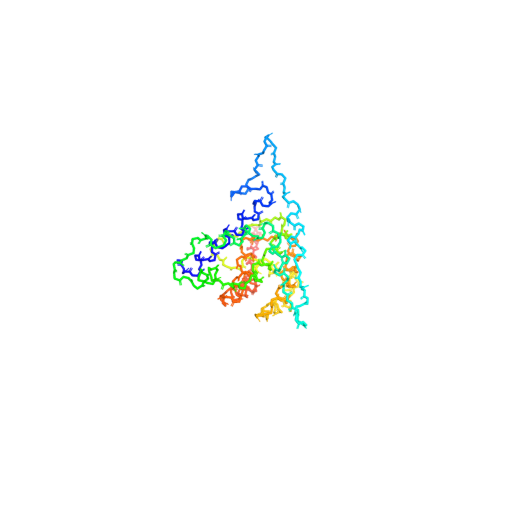87 1.00 97.38 112 ALA A C 1
ATOM 855 O O . ALA A 1 112 ? 5.277 -2.823 2.986 1.00 97.38 112 ALA A O 1
ATOM 856 N N . VAL A 1 113 ? 3.660 -1.363 2.439 1.00 97.00 113 VAL A N 1
ATOM 857 C CA . VAL A 1 113 ? 4.545 -0.228 2.141 1.00 97.00 113 VAL A CA 1
ATOM 858 C C . VAL A 1 113 ? 5.394 0.166 3.354 1.00 97.00 113 VAL A C 1
ATOM 860 O O . VAL A 1 113 ? 6.587 0.434 3.214 1.00 97.00 113 VAL A O 1
ATOM 863 N N . ALA A 1 114 ? 4.856 0.101 4.577 1.00 97.31 114 ALA A N 1
ATOM 864 C CA . ALA A 1 114 ? 5.629 0.371 5.793 1.00 97.31 114 ALA A CA 1
ATOM 865 C C . ALA A 1 114 ? 6.823 -0.586 5.991 1.00 97.31 114 ALA A C 1
ATOM 867 O O . ALA A 1 114 ? 7.740 -0.288 6.766 1.00 97.31 114 ALA A O 1
ATOM 868 N N . ARG A 1 115 ? 6.836 -1.756 5.336 1.00 96.69 115 ARG A N 1
ATOM 869 C CA . ARG A 1 115 ? 7.956 -2.714 5.382 1.00 96.69 115 ARG A CA 1
ATOM 870 C C . ARG A 1 115 ? 9.080 -2.354 4.419 1.00 96.69 115 ARG A C 1
ATOM 872 O O . ARG A 1 115 ? 10.203 -2.784 4.675 1.00 96.69 115 ARG A O 1
ATOM 879 N N . ILE A 1 116 ? 8.796 -1.556 3.393 1.00 95.88 116 ILE A N 1
ATOM 880 C CA . ILE A 1 116 ? 9.775 -1.099 2.409 1.00 95.88 116 ILE A CA 1
ATOM 881 C C . ILE A 1 116 ? 10.734 -0.102 3.065 1.00 95.88 116 ILE A C 1
ATOM 883 O O . ILE A 1 116 ? 10.328 0.803 3.802 1.00 95.88 116 ILE A O 1
ATOM 887 N N . ARG A 1 117 ? 12.029 -0.322 2.838 1.00 92.38 117 ARG A N 1
ATOM 888 C CA . ARG A 1 117 ? 13.138 0.503 3.329 1.00 92.38 117 ARG A CA 1
ATOM 889 C C . ARG A 1 117 ? 13.656 1.452 2.260 1.00 92.38 117 ARG A C 1
ATOM 891 O O . ARG A 1 117 ? 14.089 2.544 2.609 1.00 92.38 117 ARG A O 1
ATOM 898 N N . LYS A 1 118 ? 13.589 1.044 0.994 1.00 93.12 118 LYS A N 1
ATOM 899 C CA . LYS A 1 118 ? 14.068 1.819 -0.145 1.00 93.12 118 LYS A CA 1
ATOM 900 C C . LYS A 1 118 ? 13.023 1.805 -1.251 1.00 93.12 118 LYS A C 1
ATOM 902 O O . LYS A 1 118 ? 12.601 0.741 -1.697 1.00 93.12 118 LYS A O 1
ATOM 907 N N . ASP A 1 119 ? 12.615 3.001 -1.650 1.00 93.44 119 ASP A N 1
ATOM 908 C CA . ASP A 1 119 ? 11.787 3.222 -2.828 1.00 93.44 119 ASP A CA 1
ATOM 909 C C . ASP A 1 119 ? 12.691 3.124 -4.058 1.00 93.44 119 ASP A C 1
ATOM 911 O O . ASP A 1 119 ? 13.609 3.929 -4.216 1.00 93.44 119 ASP A O 1
ATOM 915 N N . THR A 1 120 ? 12.484 2.106 -4.890 1.00 89.44 120 THR A N 1
ATOM 916 C CA . THR A 1 120 ? 13.281 1.907 -6.114 1.00 89.44 120 THR A CA 1
ATOM 917 C C . THR A 1 120 ? 12.847 2.836 -7.242 1.00 89.44 120 THR A C 1
ATOM 919 O O . THR A 1 120 ? 13.557 2.965 -8.238 1.00 89.44 120 THR A O 1
ATOM 922 N N . GLY A 1 121 ? 11.704 3.507 -7.076 1.00 80.12 121 GLY A N 1
ATOM 923 C CA . GLY A 1 121 ? 11.057 4.241 -8.145 1.00 80.12 121 GLY A CA 1
ATOM 924 C C . GLY A 1 121 ? 10.502 3.309 -9.224 1.00 80.12 121 GLY A C 1
ATOM 925 O O . GLY A 1 121 ? 10.962 2.193 -9.455 1.00 80.12 121 GLY A O 1
ATOM 926 N N . GLY A 1 122 ? 9.472 3.787 -9.903 1.00 64.38 122 GLY A N 1
ATOM 927 C CA . GLY A 1 122 ? 8.969 3.218 -11.143 1.00 64.38 122 GLY A CA 1
ATOM 928 C C . GLY A 1 122 ? 8.575 4.392 -12.018 1.00 64.38 122 GLY A C 1
ATOM 929 O O . GLY A 1 122 ? 7.964 5.338 -11.520 1.00 64.38 122 GLY A O 1
ATOM 930 N N . LYS A 1 123 ? 8.975 4.392 -13.293 1.00 51.72 123 LYS A N 1
ATOM 931 C CA . LYS A 1 123 ? 8.409 5.361 -14.236 1.00 51.72 123 LYS A CA 1
ATOM 932 C C . LYS A 1 123 ? 6.903 5.098 -14.293 1.00 51.72 123 LYS A C 1
ATOM 934 O O . LYS A 1 123 ? 6.507 3.947 -14.458 1.00 51.72 123 LYS A O 1
ATOM 939 N N . SER A 1 124 ? 6.104 6.154 -14.141 1.00 51.16 124 SER A N 1
ATOM 940 C CA . SER A 1 124 ? 4.629 6.149 -14.154 1.00 51.16 124 SER A CA 1
ATOM 941 C C . SER A 1 124 ? 4.021 5.588 -15.440 1.00 51.16 124 SER A C 1
ATOM 943 O O . SER A 1 124 ? 2.815 5.420 -15.540 1.00 51.16 124 SER A O 1
ATOM 945 N N . ASP A 1 125 ? 4.846 5.297 -16.442 1.00 54.50 125 ASP A N 1
ATOM 946 C CA . ASP A 1 125 ? 4.385 4.855 -17.750 1.00 54.50 125 ASP A CA 1
ATOM 947 C C . ASP A 1 125 ? 3.699 3.474 -17.702 1.00 54.50 125 ASP A C 1
ATOM 949 O O . ASP A 1 125 ? 2.974 3.140 -18.638 1.00 54.50 125 ASP A O 1
ATOM 953 N N . TRP A 1 126 ? 3.899 2.676 -16.635 1.00 63.19 126 TRP A N 1
ATOM 954 C CA . TRP A 1 126 ? 3.358 1.314 -16.532 1.00 63.19 126 TRP A CA 1
ATOM 955 C C . TRP A 1 126 ? 2.951 0.910 -15.106 1.00 63.19 126 TRP A C 1
ATOM 957 O O . TRP A 1 126 ? 3.717 1.049 -14.152 1.00 63.19 126 TRP A O 1
ATOM 967 N N . THR A 1 127 ? 1.760 0.322 -14.987 1.00 79.62 127 THR A N 1
ATOM 968 C CA . THR A 1 127 ? 1.290 -0.442 -13.822 1.00 79.62 127 THR A CA 1
ATOM 969 C C . THR A 1 127 ? 2.058 -1.765 -13.701 1.00 79.62 127 THR A C 1
ATOM 971 O O . THR A 1 127 ? 2.372 -2.412 -14.701 1.00 79.62 127 THR A O 1
ATOM 974 N N . GLY A 1 128 ? 2.346 -2.209 -12.474 1.00 83.62 128 GLY A N 1
ATOM 975 C CA . GLY A 1 128 ? 2.930 -3.530 -12.217 1.00 83.62 128 GLY A CA 1
ATOM 976 C C . GLY A 1 128 ? 4.459 -3.562 -12.173 1.00 83.62 128 GLY A C 1
ATOM 977 O O . GLY A 1 128 ? 5.052 -4.628 -12.351 1.00 83.62 128 GLY A O 1
ATOM 978 N N . ALA A 1 129 ? 5.117 -2.438 -11.880 1.00 88.19 129 ALA A N 1
ATOM 979 C CA . ALA A 1 129 ? 6.570 -2.396 -11.694 1.00 88.19 129 ALA A CA 1
ATOM 980 C C . ALA A 1 129 ? 7.038 -3.344 -10.568 1.00 88.19 129 ALA A C 1
ATOM 982 O O . ALA A 1 129 ? 8.064 -4.015 -10.694 1.00 88.19 129 ALA A O 1
ATOM 983 N N . THR A 1 130 ? 6.247 -3.474 -9.498 1.00 91.31 130 THR A N 1
ATOM 984 C CA . THR A 1 130 ? 6.485 -4.450 -8.426 1.00 91.31 130 THR A CA 1
ATOM 985 C C . THR A 1 130 ? 6.421 -5.882 -8.956 1.00 91.31 130 THR A C 1
ATOM 987 O O . THR A 1 130 ? 7.273 -6.703 -8.624 1.00 91.31 130 THR A O 1
ATOM 990 N N . ALA A 1 131 ? 5.437 -6.198 -9.802 1.00 90.56 131 ALA A N 1
ATOM 991 C CA . ALA A 1 131 ? 5.290 -7.529 -10.386 1.00 90.56 131 ALA A CA 1
ATOM 992 C C . ALA A 1 131 ? 6.451 -7.877 -11.324 1.00 90.56 131 ALA A C 1
ATOM 994 O O . ALA A 1 131 ? 6.959 -8.996 -11.269 1.00 90.56 131 ALA A O 1
ATOM 995 N N . LYS A 1 132 ? 6.935 -6.898 -12.098 1.00 88.19 132 LYS A N 1
ATOM 996 C CA . LYS A 1 132 ? 8.150 -7.042 -12.905 1.00 88.19 132 LYS A CA 1
ATOM 997 C C . LYS A 1 132 ? 9.364 -7.397 -12.044 1.00 88.19 132 LYS A C 1
ATOM 999 O O . LYS A 1 132 ? 10.110 -8.298 -12.405 1.00 88.19 132 LYS A O 1
ATOM 1004 N N . MET A 1 133 ? 9.548 -6.742 -10.893 1.00 87.75 133 MET A N 1
ATOM 1005 C CA . MET A 1 133 ? 10.632 -7.089 -9.959 1.00 87.75 133 MET A CA 1
ATOM 1006 C C . MET A 1 133 ? 10.479 -8.502 -9.384 1.00 87.75 133 MET A C 1
ATOM 1008 O O . MET A 1 133 ? 11.468 -9.209 -9.236 1.00 87.75 133 MET A O 1
ATOM 1012 N N . LEU A 1 134 ? 9.250 -8.938 -9.096 1.00 88.00 134 LEU A N 1
ATOM 1013 C CA . LEU A 1 134 ? 8.983 -10.299 -8.617 1.00 88.00 134 LEU A CA 1
ATOM 1014 C C . LEU A 1 134 ? 9.289 -11.370 -9.677 1.00 88.00 134 LEU A C 1
ATOM 1016 O O . LEU A 1 134 ? 9.703 -12.472 -9.316 1.00 88.00 134 LEU A O 1
ATOM 1020 N N . GLY A 1 135 ? 9.076 -11.046 -10.956 1.00 82.56 135 GLY A N 1
ATOM 1021 C CA . GLY A 1 135 ? 9.386 -11.904 -12.103 1.00 82.56 135 GLY A CA 1
ATOM 1022 C C . GLY A 1 135 ? 10.817 -11.758 -12.634 1.00 82.56 135 GLY A C 1
ATOM 1023 O O . GLY A 1 135 ? 11.214 -12.509 -13.521 1.00 82.56 135 GLY A O 1
ATOM 1024 N N . ALA A 1 136 ? 11.609 -10.810 -12.117 1.00 72.19 136 ALA A N 1
ATOM 1025 C CA . ALA A 1 136 ? 12.978 -10.566 -12.559 1.00 72.19 136 ALA A CA 1
ATOM 1026 C C . ALA A 1 136 ? 13.934 -11.652 -12.029 1.00 72.19 136 ALA A C 1
ATOM 1028 O O . ALA A 1 136 ? 14.622 -11.466 -11.033 1.00 72.19 136 ALA A O 1
ATOM 1029 N N . GLY A 1 137 ? 13.973 -12.782 -12.729 1.00 56.72 137 GLY A N 1
ATOM 1030 C CA . GLY A 1 137 ? 14.932 -13.880 -12.595 1.00 56.72 137 GLY A CA 1
ATOM 1031 C C . GLY A 1 137 ? 14.772 -14.826 -13.790 1.00 56.72 137 GLY A C 1
ATOM 1032 O O . GLY A 1 137 ? 13.726 -14.804 -14.443 1.00 56.72 137 GLY A O 1
ATOM 1033 N N . PHE A 1 138 ? 15.785 -15.633 -14.122 1.00 45.91 138 PHE A N 1
ATOM 1034 C CA . PHE A 1 138 ? 15.593 -16.757 -15.053 1.00 45.91 138 PHE A CA 1
ATOM 1035 C C . PHE A 1 138 ? 14.532 -17.718 -14.477 1.00 45.91 138 PHE A C 1
ATOM 1037 O O . PHE A 1 138 ? 14.287 -17.657 -13.274 1.00 45.91 138 PHE A O 1
ATOM 1044 N N . PRO A 1 139 ? 13.877 -18.597 -15.262 1.00 53.06 139 PRO A N 1
ATOM 1045 C CA . PRO A 1 139 ? 12.881 -19.542 -14.735 1.00 53.06 139 PRO A CA 1
ATOM 1046 C C . PRO A 1 139 ? 13.345 -20.313 -13.484 1.00 53.06 139 PRO A C 1
ATOM 1048 O O . PRO A 1 139 ? 12.528 -20.577 -12.603 1.00 53.06 139 PRO A O 1
ATOM 1051 N N . ASP A 1 140 ? 14.653 -20.567 -13.371 1.00 51.50 140 ASP A N 1
ATOM 1052 C CA . ASP A 1 140 ? 15.294 -21.238 -12.231 1.00 51.50 140 ASP A CA 1
ATOM 1053 C C . ASP A 1 140 ? 15.743 -20.284 -11.096 1.00 51.50 140 ASP A C 1
ATOM 1055 O O . ASP A 1 140 ? 15.933 -20.726 -9.965 1.00 51.50 140 ASP A O 1
ATOM 1059 N N . ASP A 1 141 ? 15.818 -18.974 -11.361 1.00 55.16 141 ASP A N 1
ATOM 1060 C CA . ASP A 1 141 ? 16.280 -17.911 -10.447 1.00 55.16 141 ASP A CA 1
ATOM 1061 C C . ASP A 1 141 ? 15.181 -16.879 -10.112 1.00 55.16 141 ASP A C 1
ATOM 1063 O O . ASP A 1 141 ? 15.462 -15.773 -9.641 1.00 55.16 141 ASP A O 1
ATOM 1067 N N . GLN A 1 142 ? 13.904 -17.189 -10.371 1.00 58.94 142 GLN A N 1
ATOM 1068 C CA . GLN A 1 142 ? 12.803 -16.286 -10.028 1.00 58.94 142 GLN A CA 1
ATOM 1069 C C . GLN A 1 142 ? 12.774 -16.020 -8.519 1.00 58.94 142 GLN A C 1
ATOM 1071 O O . GLN A 1 142 ? 12.509 -16.913 -7.710 1.00 58.94 142 GLN A O 1
ATOM 1076 N N . VAL A 1 143 ? 12.937 -14.747 -8.146 1.00 67.00 143 VAL A N 1
ATOM 1077 C CA . VAL A 1 143 ? 12.888 -14.285 -6.750 1.00 67.00 143 VAL A CA 1
ATOM 1078 C C . VAL A 1 143 ? 11.550 -14.674 -6.093 1.00 67.00 143 VAL A C 1
ATOM 1080 O O . VAL A 1 143 ? 11.490 -15.044 -4.917 1.00 67.00 143 VAL A O 1
ATOM 1083 N N . PHE A 1 144 ? 10.456 -14.662 -6.866 1.00 75.81 144 PHE A N 1
ATOM 1084 C CA . PHE A 1 144 ? 9.130 -15.084 -6.423 1.00 75.81 144 PHE A CA 1
ATOM 1085 C C . PHE A 1 144 ? 8.622 -16.280 -7.232 1.00 75.81 144 PHE A C 1
ATOM 1087 O O . PHE A 1 144 ? 8.198 -16.128 -8.370 1.00 75.81 144 PHE A O 1
ATOM 1094 N N . ALA A 1 145 ? 8.597 -17.464 -6.611 1.00 82.94 145 ALA A N 1
ATOM 1095 C CA . ALA A 1 145 ? 8.107 -18.689 -7.250 1.00 82.94 145 ALA A CA 1
ATOM 1096 C C . ALA A 1 145 ? 6.705 -18.538 -7.877 1.00 82.94 145 ALA A C 1
ATOM 1098 O O . ALA A 1 145 ? 5.762 -18.089 -7.214 1.00 82.94 145 ALA A O 1
ATOM 1099 N N . GLU A 1 146 ? 6.542 -19.035 -9.103 1.00 86.44 146 GLU A N 1
ATOM 1100 C CA . GLU A 1 146 ? 5.309 -18.930 -9.896 1.00 86.44 146 GLU A CA 1
ATOM 1101 C C . GLU A 1 146 ? 4.053 -19.426 -9.160 1.00 86.44 146 GLU A C 1
ATOM 1103 O O . GLU A 1 146 ? 2.996 -18.793 -9.189 1.00 86.44 146 GLU A O 1
ATOM 1108 N N . ALA A 1 147 ? 4.160 -20.526 -8.408 1.00 86.88 147 ALA A N 1
ATOM 1109 C CA . ALA A 1 147 ? 3.051 -21.050 -7.609 1.00 86.88 147 ALA A CA 1
ATOM 1110 C C . ALA A 1 147 ? 2.534 -20.035 -6.569 1.00 86.88 147 ALA A C 1
ATOM 1112 O O . ALA A 1 147 ? 1.335 -19.985 -6.275 1.00 86.88 147 ALA A O 1
ATOM 1113 N N . ARG A 1 148 ? 3.426 -19.202 -6.016 1.00 87.88 148 ARG A N 1
ATOM 1114 C CA . ARG A 1 148 ? 3.057 -18.120 -5.094 1.00 87.88 148 ARG A CA 1
ATOM 1115 C C . ARG A 1 148 ? 2.409 -16.968 -5.851 1.00 87.88 148 ARG A C 1
ATOM 1117 O O . ARG A 1 148 ? 1.436 -16.412 -5.345 1.00 87.88 148 ARG A O 1
ATOM 1124 N N . PHE A 1 149 ? 2.886 -16.654 -7.055 1.00 90.94 149 PHE A N 1
ATOM 1125 C CA . PHE A 1 149 ? 2.299 -15.609 -7.897 1.00 90.94 149 PHE A CA 1
ATOM 1126 C C . PHE A 1 149 ? 0.871 -15.967 -8.307 1.00 90.94 149 PHE A C 1
ATOM 1128 O O . PHE A 1 149 ? -0.061 -15.205 -8.055 1.00 90.94 149 PHE A O 1
ATOM 1135 N N . LYS A 1 150 ? 0.660 -17.199 -8.778 1.00 91.31 150 LYS A N 1
ATOM 1136 C CA . LYS A 1 150 ? -0.675 -17.754 -9.046 1.00 91.31 150 LYS A CA 1
ATOM 1137 C C . LYS A 1 150 ? -1.584 -17.700 -7.815 1.00 91.31 150 LYS A C 1
ATOM 1139 O O . LYS A 1 150 ? -2.776 -17.450 -7.953 1.00 91.31 150 LYS A O 1
ATOM 1144 N N . ARG A 1 151 ? -1.048 -17.918 -6.606 1.00 91.62 151 ARG A N 1
ATOM 1145 C CA . ARG A 1 151 ? -1.823 -17.788 -5.359 1.00 91.62 151 ARG A CA 1
ATOM 1146 C C . ARG A 1 151 ? -2.227 -16.339 -5.083 1.00 91.62 151 ARG A C 1
ATOM 1148 O O . ARG A 1 151 ? -3.382 -16.119 -4.752 1.00 91.62 151 ARG A O 1
ATOM 1155 N N . LEU A 1 152 ? -1.322 -15.375 -5.259 1.00 92.75 152 LEU A N 1
ATOM 1156 C CA . LEU A 1 152 ? -1.632 -13.946 -5.144 1.00 92.75 152 LEU A CA 1
ATOM 1157 C C . LEU A 1 152 ? -2.750 -13.531 -6.114 1.00 92.75 152 LEU A C 1
ATOM 1159 O O . LEU A 1 152 ? -3.703 -12.881 -5.694 1.00 92.75 152 LEU A O 1
ATOM 1163 N N . MET A 1 153 ? -2.684 -13.961 -7.380 1.00 92.81 153 MET A N 1
ATOM 1164 C CA . MET A 1 153 ? -3.720 -13.656 -8.382 1.00 92.81 153 MET A CA 1
ATOM 1165 C C . MET A 1 153 ? -5.115 -14.170 -7.992 1.00 92.81 153 MET A C 1
ATOM 1167 O O . MET A 1 153 ? -6.123 -13.637 -8.454 1.00 92.81 153 MET A O 1
ATOM 1171 N N . ARG A 1 154 ? -5.183 -15.206 -7.147 1.00 92.00 154 ARG A N 1
ATOM 1172 C CA . ARG A 1 154 ? -6.435 -15.805 -6.667 1.00 92.00 154 ARG A CA 1
ATOM 1173 C C . ARG A 1 154 ? -7.009 -15.121 -5.429 1.00 92.00 154 ARG A C 1
ATOM 1175 O O . ARG A 1 154 ? -8.152 -15.411 -5.100 1.00 92.00 154 ARG A O 1
ATOM 1182 N N . CYS A 1 155 ? -6.287 -14.207 -4.776 1.00 91.38 155 CYS A N 1
ATOM 1183 C CA . CYS A 1 155 ? -6.766 -13.481 -3.590 1.00 91.38 155 CYS A CA 1
ATOM 1184 C C . CYS A 1 155 ? -7.801 -12.386 -3.929 1.00 91.38 155 CYS A C 1
ATOM 1186 O O . CYS A 1 155 ? -7.784 -11.298 -3.353 1.00 91.38 155 CYS A O 1
ATOM 1188 N N . ARG A 1 156 ? -8.701 -12.652 -4.883 1.00 84.81 156 ARG A N 1
ATOM 1189 C CA . ARG A 1 156 ? -9.810 -11.753 -5.199 1.00 84.81 156 ARG A CA 1
ATOM 1190 C C . ARG A 1 156 ? -10.853 -11.851 -4.099 1.00 84.81 156 ARG A C 1
ATOM 1192 O O . ARG A 1 156 ? -11.321 -12.944 -3.806 1.00 84.81 156 ARG A O 1
ATOM 1199 N N . ASN A 1 157 ? -11.199 -10.717 -3.499 1.00 85.19 157 ASN A N 1
ATOM 1200 C CA . ASN A 1 157 ? -12.110 -10.616 -2.351 1.00 85.19 157 ASN A CA 1
ATOM 1201 C C . ASN A 1 157 ? -11.668 -11.408 -1.097 1.00 85.19 157 ASN A C 1
ATOM 1203 O O . ASN A 1 157 ? -12.447 -11.551 -0.163 1.00 85.19 157 ASN A O 1
ATOM 1207 N N . ASP A 1 158 ? -10.421 -11.889 -1.053 1.00 93.06 158 ASP A N 1
ATOM 1208 C CA . ASP A 1 158 ? -9.804 -12.543 0.106 1.00 93.06 158 ASP A CA 1
ATOM 1209 C C . ASP A 1 158 ? -8.778 -11.584 0.719 1.00 93.06 158 ASP A C 1
ATOM 1211 O O . ASP A 1 158 ? -7.579 -11.634 0.425 1.00 93.06 158 ASP A O 1
ATOM 1215 N N . TRP A 1 159 ? -9.267 -10.642 1.528 1.00 94.00 159 TRP A N 1
ATOM 1216 C CA . TRP A 1 159 ? -8.423 -9.636 2.174 1.00 94.00 159 TRP A CA 1
ATOM 1217 C C . TRP A 1 159 ? -7.384 -10.234 3.133 1.00 94.00 159 TRP A C 1
ATOM 1219 O O . TRP A 1 159 ? -6.226 -9.804 3.068 1.00 94.00 159 TRP A O 1
ATOM 1229 N N . PRO A 1 160 ? -7.708 -11.238 3.974 1.00 94.50 160 PRO A N 1
ATOM 1230 C CA . PRO A 1 160 ? -6.705 -11.919 4.793 1.00 94.50 160 PRO A CA 1
ATOM 1231 C C . PRO A 1 160 ? -5.603 -12.578 3.952 1.00 94.50 160 PRO A C 1
ATOM 1233 O O . PRO A 1 160 ? -4.410 -12.396 4.225 1.00 94.50 160 PRO A O 1
ATOM 1236 N N . GLY A 1 161 ? -5.970 -13.287 2.881 1.00 94.75 161 GLY A N 1
ATOM 1237 C CA . GLY A 1 161 ? -5.008 -13.888 1.962 1.00 94.75 161 GLY A CA 1
ATOM 1238 C C . GLY A 1 161 ? -4.150 -12.844 1.254 1.00 94.75 161 GLY A C 1
ATOM 1239 O O . GLY A 1 161 ? -2.923 -12.990 1.211 1.00 94.75 161 GLY A O 1
ATOM 1240 N N . LEU A 1 162 ? -4.755 -11.750 0.777 1.00 95.50 162 LEU A N 1
ATOM 1241 C CA . LEU A 1 162 ? -4.031 -10.642 0.153 1.00 95.50 162 LEU A CA 1
ATOM 1242 C C . LEU A 1 162 ? -3.049 -9.992 1.137 1.00 95.50 162 LEU A C 1
ATOM 1244 O O . LEU A 1 162 ? -1.893 -9.768 0.781 1.00 95.50 162 LEU A O 1
ATOM 1248 N N . MET A 1 163 ? -3.449 -9.780 2.395 1.00 95.94 163 MET A N 1
ATOM 1249 C CA . MET A 1 163 ? -2.575 -9.278 3.462 1.00 95.94 163 MET A CA 1
ATOM 1250 C C . MET A 1 163 ? -1.356 -10.183 3.679 1.00 95.94 163 MET A C 1
ATOM 1252 O O . MET A 1 163 ? -0.214 -9.714 3.780 1.00 95.94 163 MET A O 1
ATOM 1256 N N . ALA A 1 164 ? -1.576 -11.499 3.731 1.00 93.88 164 ALA A N 1
ATOM 1257 C CA . ALA A 1 164 ? -0.503 -12.473 3.883 1.00 93.88 164 ALA A CA 1
ATOM 1258 C C . ALA A 1 164 ? 0.470 -12.448 2.690 1.00 93.88 164 ALA A C 1
ATOM 1260 O O . ALA A 1 164 ? 1.689 -12.511 2.891 1.00 93.88 164 ALA A O 1
ATOM 1261 N N . GLN A 1 165 ? -0.037 -12.314 1.459 1.00 94.19 165 GLN A N 1
ATOM 1262 C CA . GLN A 1 165 ? 0.811 -12.200 0.270 1.00 94.19 165 GLN A CA 1
ATOM 1263 C C . GLN A 1 165 ? 1.551 -10.861 0.205 1.00 94.19 165 GLN A C 1
ATOM 1265 O O . GLN A 1 165 ? 2.751 -10.860 -0.056 1.00 94.19 165 GLN A O 1
ATOM 1270 N N . ALA A 1 166 ? 0.901 -9.742 0.522 1.00 93.81 166 ALA A N 1
ATOM 1271 C CA . ALA A 1 166 ? 1.504 -8.410 0.501 1.00 93.81 166 ALA A CA 1
ATOM 1272 C C . ALA A 1 166 ? 2.725 -8.308 1.432 1.00 93.81 166 ALA A C 1
ATOM 1274 O O . ALA A 1 166 ? 3.779 -7.785 1.063 1.00 93.81 166 ALA A O 1
ATOM 1275 N N . ARG A 1 167 ? 2.638 -8.902 2.627 1.00 92.12 167 ARG A N 1
ATOM 1276 C CA . ARG A 1 167 ? 3.783 -9.010 3.548 1.00 92.12 167 ARG A CA 1
ATOM 1277 C C . ARG A 1 167 ? 4.919 -9.848 2.985 1.00 92.12 167 ARG A C 1
ATOM 1279 O O . ARG A 1 167 ? 6.084 -9.519 3.205 1.00 92.12 167 ARG A O 1
ATOM 1286 N N . ARG A 1 168 ? 4.578 -10.944 2.306 1.00 91.44 168 ARG A N 1
ATOM 1287 C CA . ARG A 1 168 ? 5.555 -11.842 1.695 1.00 91.44 168 ARG A CA 1
ATOM 1288 C C . ARG A 1 168 ? 6.268 -11.161 0.530 1.00 91.44 168 ARG A C 1
ATOM 1290 O O . ARG A 1 168 ? 7.482 -11.280 0.456 1.00 91.44 168 ARG A O 1
ATOM 1297 N N . ILE A 1 169 ? 5.549 -10.414 -0.308 1.00 91.75 169 ILE A N 1
ATOM 1298 C CA . ILE A 1 169 ? 6.122 -9.601 -1.392 1.00 91.75 169 ILE A CA 1
ATOM 1299 C C . ILE A 1 169 ? 7.195 -8.664 -0.832 1.00 91.75 169 ILE A C 1
ATOM 1301 O O . ILE A 1 169 ? 8.341 -8.724 -1.261 1.00 91.75 169 ILE A O 1
ATOM 1305 N N . ALA A 1 170 ? 6.863 -7.882 0.200 1.00 89.75 170 ALA A N 1
ATOM 1306 C CA . ALA A 1 170 ? 7.820 -6.959 0.813 1.00 89.75 170 ALA A CA 1
ATOM 1307 C C . ALA A 1 170 ? 9.046 -7.662 1.429 1.00 89.75 170 ALA A C 1
ATOM 1309 O O . ALA A 1 170 ? 10.118 -7.065 1.511 1.00 89.75 170 ALA A O 1
ATOM 1310 N N . ALA A 1 171 ? 8.894 -8.904 1.901 1.00 88.75 171 ALA A N 1
ATOM 1311 C CA . ALA A 1 171 ? 10.003 -9.694 2.429 1.00 88.75 171 ALA A CA 1
ATOM 1312 C C . ALA A 1 171 ? 10.898 -10.266 1.320 1.00 88.75 171 ALA A C 1
ATOM 1314 O O . ALA A 1 171 ? 12.113 -10.243 1.470 1.00 88.75 171 ALA A O 1
ATOM 1315 N N . ILE A 1 172 ? 10.297 -10.761 0.235 1.00 88.62 172 ILE A N 1
ATOM 1316 C CA . ILE A 1 172 ? 11.005 -11.376 -0.893 1.00 88.62 172 ILE A CA 1
ATOM 1317 C C . ILE A 1 172 ? 11.778 -10.336 -1.697 1.00 88.62 172 ILE A C 1
ATOM 1319 O O . ILE A 1 172 ? 12.907 -10.593 -2.087 1.00 88.62 172 ILE A O 1
ATOM 1323 N N . LEU A 1 173 ? 11.219 -9.142 -1.870 1.00 86.69 173 LEU A N 1
ATOM 1324 C CA . LEU A 1 173 ? 11.909 -8.026 -2.515 1.00 86.69 173 LEU A CA 1
ATOM 1325 C C . LEU A 1 173 ? 12.980 -7.376 -1.617 1.00 86.69 173 LEU A C 1
ATOM 1327 O O . LEU A 1 173 ? 13.335 -6.224 -1.822 1.00 86.69 173 LEU A O 1
ATOM 1331 N N . GLU A 1 174 ? 13.415 -8.048 -0.547 1.00 84.62 174 GLU A N 1
ATOM 1332 C CA . GLU A 1 174 ? 14.403 -7.549 0.424 1.00 84.62 174 GLU A CA 1
ATOM 1333 C C . GLU A 1 174 ? 14.105 -6.145 0.986 1.00 84.62 174 GLU A C 1
ATOM 1335 O O . GLU A 1 174 ? 14.975 -5.452 1.514 1.00 84.62 174 GLU A O 1
ATOM 1340 N N . ARG A 1 175 ? 12.824 -5.750 0.977 1.00 87.50 175 ARG A N 1
ATOM 1341 C CA . ARG A 1 175 ? 12.328 -4.419 1.364 1.00 87.50 175 ARG A CA 1
ATOM 1342 C C . ARG A 1 175 ? 12.739 -3.290 0.408 1.00 87.50 175 ARG A C 1
ATOM 1344 O O . ARG A 1 175 ? 12.739 -2.130 0.833 1.00 87.50 175 ARG A O 1
ATOM 1351 N N . GLU A 1 176 ? 13.016 -3.602 -0.851 1.00 91.94 176 GLU A N 1
ATOM 1352 C CA . GLU A 1 176 ? 13.201 -2.652 -1.950 1.00 91.94 176 GLU A CA 1
ATOM 1353 C C . GLU A 1 176 ? 12.073 -2.819 -2.977 1.00 91.94 176 GLU A C 1
ATOM 1355 O O . GLU A 1 176 ? 11.934 -3.867 -3.594 1.00 91.94 176 GLU A O 1
ATOM 1360 N N . ALA A 1 177 ? 11.222 -1.808 -3.145 1.00 92.19 177 ALA A N 1
ATOM 1361 C CA . ALA A 1 177 ? 10.101 -1.876 -4.086 1.00 92.19 177 ALA A CA 1
ATOM 1362 C C . ALA A 1 177 ? 9.683 -0.468 -4.536 1.00 92.19 177 ALA A C 1
ATOM 1364 O O . ALA A 1 177 ? 9.906 0.487 -3.784 1.00 92.19 177 ALA A O 1
ATOM 1365 N N . PRO A 1 178 ? 9.032 -0.324 -5.704 1.00 93.88 178 PRO A N 1
ATOM 1366 C CA . PRO A 1 178 ? 8.455 0.942 -6.126 1.00 93.88 178 PRO A CA 1
ATOM 1367 C C . PRO A 1 178 ? 7.235 1.214 -5.246 1.00 93.88 178 PRO A C 1
ATOM 1369 O O . PRO A 1 178 ? 6.185 0.584 -5.383 1.00 93.88 178 PRO A O 1
ATOM 1372 N N . VAL A 1 179 ? 7.394 2.123 -4.283 1.00 95.56 179 VAL A N 1
ATOM 1373 C CA . VAL A 1 179 ? 6.443 2.282 -3.171 1.00 95.56 179 VAL A CA 1
ATOM 1374 C C . VAL A 1 179 ? 5.057 2.688 -3.664 1.00 95.56 179 VAL A C 1
ATOM 1376 O O . VAL A 1 179 ? 4.055 2.134 -3.207 1.00 95.56 179 VAL A O 1
ATOM 1379 N N . GLY A 1 180 ? 5.008 3.641 -4.597 1.00 95.19 180 GLY A N 1
ATOM 1380 C CA . GLY A 1 180 ? 3.759 4.096 -5.195 1.00 95.19 180 GLY A CA 1
ATOM 1381 C C . GLY A 1 180 ? 3.020 2.976 -5.917 1.00 95.19 180 GLY A C 1
ATOM 1382 O O . GLY A 1 180 ? 1.828 2.795 -5.688 1.00 95.19 180 GLY A O 1
ATOM 1383 N N . ASP A 1 181 ? 3.740 2.186 -6.716 1.00 94.94 181 ASP A N 1
ATOM 1384 C CA . ASP A 1 181 ? 3.173 1.080 -7.492 1.00 94.94 181 ASP A CA 1
ATOM 1385 C C . ASP A 1 181 ? 2.602 -0.017 -6.583 1.00 94.94 181 ASP A C 1
ATOM 1387 O O . ASP A 1 181 ? 1.444 -0.407 -6.737 1.00 94.94 181 ASP A O 1
ATOM 1391 N N . LEU A 1 182 ? 3.368 -0.453 -5.575 1.00 95.75 182 LEU A N 1
ATOM 1392 C CA . LEU A 1 182 ? 2.910 -1.447 -4.601 1.00 95.75 182 LEU A CA 1
ATOM 1393 C C . LEU A 1 182 ? 1.668 -0.959 -3.838 1.00 95.75 182 LEU A C 1
ATOM 1395 O O . LEU A 1 182 ? 0.704 -1.709 -3.683 1.00 95.75 182 LEU A O 1
ATOM 1399 N N . GLY A 1 183 ? 1.686 0.288 -3.358 1.00 96.38 183 GLY A N 1
ATOM 1400 C CA . GLY A 1 183 ? 0.580 0.867 -2.598 1.00 96.38 183 GLY A CA 1
ATOM 1401 C C . GLY A 1 183 ? -0.701 0.996 -3.424 1.00 96.38 183 GLY A C 1
ATOM 1402 O O . GLY A 1 183 ? -1.748 0.486 -3.020 1.00 96.38 183 GLY A O 1
ATOM 1403 N N . ALA A 1 184 ? -0.610 1.620 -4.601 1.00 95.62 184 ALA A N 1
ATOM 1404 C CA . ALA A 1 184 ? -1.747 1.813 -5.498 1.00 95.62 184 ALA A CA 1
ATOM 1405 C C . ALA A 1 184 ? -2.318 0.478 -5.993 1.00 95.62 184 ALA A C 1
ATOM 1407 O O . ALA A 1 184 ? -3.531 0.276 -5.954 1.00 95.62 184 ALA A O 1
ATOM 1408 N N . SER A 1 185 ? -1.452 -0.466 -6.378 1.00 95.44 185 SER A N 1
ATOM 1409 C CA . SER A 1 185 ? -1.879 -1.785 -6.850 1.00 95.44 185 SER A CA 1
ATOM 1410 C C . SER A 1 185 ? -2.635 -2.575 -5.784 1.00 95.44 185 SER A C 1
ATOM 1412 O O . SER A 1 185 ? -3.656 -3.186 -6.084 1.00 95.44 185 SER A O 1
ATOM 1414 N N . LEU A 1 186 ? -2.170 -2.562 -4.530 1.00 95.88 186 LEU A N 1
ATOM 1415 C CA . LEU A 1 186 ? -2.855 -3.264 -3.440 1.00 95.88 186 LEU A CA 1
ATOM 1416 C C . LEU A 1 186 ? -4.201 -2.622 -3.096 1.00 95.88 186 LEU A C 1
ATOM 1418 O O . LEU A 1 186 ? -5.156 -3.345 -2.817 1.00 95.88 186 LEU A O 1
ATOM 1422 N N . VAL A 1 187 ? -4.295 -1.289 -3.156 1.00 95.12 187 VAL A N 1
ATOM 1423 C CA . VAL A 1 187 ? -5.569 -0.585 -2.962 1.00 95.12 187 VAL A CA 1
ATOM 1424 C C . VAL A 1 187 ? -6.565 -0.942 -4.057 1.00 95.12 187 VAL A C 1
ATOM 1426 O O . VAL A 1 187 ? -7.720 -1.235 -3.770 1.00 95.12 187 VAL A O 1
ATOM 1429 N N . LEU A 1 188 ? -6.116 -0.956 -5.309 1.00 93.12 188 LEU A N 1
ATOM 1430 C CA . LEU A 1 188 ? -6.972 -1.193 -6.465 1.00 93.12 188 LEU A CA 1
ATOM 1431 C C . LEU A 1 188 ? -7.172 -2.679 -6.794 1.00 93.12 188 LEU A C 1
ATOM 1433 O O . LEU A 1 188 ? -7.919 -2.989 -7.716 1.00 93.12 188 LEU A O 1
ATOM 1437 N N . TRP A 1 189 ? -6.569 -3.602 -6.038 1.00 93.25 189 TRP A N 1
ATOM 1438 C CA . TRP A 1 189 ? -6.481 -5.027 -6.383 1.00 93.25 189 TRP A CA 1
ATOM 1439 C C . TRP A 1 189 ? -7.819 -5.675 -6.764 1.00 93.25 189 TRP A C 1
ATOM 1441 O O . TRP A 1 189 ? -7.906 -6.397 -7.757 1.00 93.25 189 TRP A O 1
ATOM 1451 N N . ASN A 1 190 ? -8.865 -5.393 -5.982 1.00 87.50 190 ASN A N 1
ATOM 1452 C CA . ASN A 1 190 ? -10.221 -5.901 -6.216 1.00 87.50 190 ASN A CA 1
ATOM 1453 C C . ASN A 1 190 ? -11.152 -4.867 -6.868 1.00 87.50 190 ASN A C 1
ATOM 1455 O O . ASN A 1 190 ? -12.264 -5.218 -7.255 1.00 87.50 190 ASN A O 1
ATOM 1459 N N . HIS A 1 191 ? -10.711 -3.613 -6.999 1.00 86.00 191 HIS A N 1
ATOM 1460 C CA . HIS A 1 191 ? -11.517 -2.514 -7.538 1.00 86.00 191 HIS A CA 1
ATOM 1461 C C . HIS A 1 191 ? -11.266 -2.266 -9.028 1.00 86.00 191 HIS A C 1
ATOM 1463 O O . HIS A 1 191 ? -12.198 -1.888 -9.734 1.00 86.00 191 HIS A O 1
ATOM 1469 N N . ASP A 1 192 ? -10.057 -2.539 -9.526 1.00 88.06 192 ASP A N 1
ATOM 1470 C CA . ASP A 1 192 ? -9.767 -2.562 -10.957 1.00 88.06 192 ASP A CA 1
ATOM 1471 C C . ASP A 1 192 ? -9.113 -3.900 -11.372 1.00 88.06 192 ASP A C 1
ATOM 1473 O O . ASP A 1 192 ? -7.935 -4.152 -11.095 1.00 88.06 192 ASP A O 1
ATOM 1477 N N . PRO A 1 193 ? -9.846 -4.772 -12.097 1.00 86.31 193 PRO A N 1
ATOM 1478 C CA . PRO A 1 193 ? -9.320 -6.034 -12.613 1.00 86.31 193 PRO A CA 1
ATOM 1479 C C . PRO A 1 193 ? -8.071 -5.894 -13.495 1.00 86.31 193 PRO A C 1
ATOM 1481 O O . PRO A 1 193 ? -7.322 -6.870 -13.629 1.00 86.31 193 PRO A O 1
ATOM 1484 N N . ARG A 1 194 ? -7.850 -4.722 -14.108 1.00 88.00 194 ARG A N 1
ATOM 1485 C CA . ARG A 1 194 ? -6.671 -4.422 -14.928 1.00 88.00 194 ARG A CA 1
ATOM 1486 C C . ARG A 1 194 ? -5.396 -4.504 -14.107 1.00 88.00 194 ARG A C 1
ATOM 1488 O O . ARG A 1 194 ? -4.442 -5.065 -14.613 1.00 88.00 194 ARG A O 1
ATOM 1495 N N . ILE A 1 195 ? -5.404 -4.115 -12.831 1.00 91.19 195 ILE A N 1
ATOM 1496 C CA . ILE A 1 195 ? -4.215 -4.199 -11.968 1.00 91.19 195 ILE A CA 1
ATOM 1497 C C . ILE A 1 195 ? -3.681 -5.627 -11.902 1.00 91.19 195 ILE A C 1
ATOM 1499 O O . ILE A 1 195 ? -2.506 -5.866 -12.164 1.00 91.19 195 ILE A O 1
ATOM 1503 N N . SER A 1 196 ? -4.553 -6.600 -11.627 1.00 90.38 196 SER A N 1
ATOM 1504 C CA . SER A 1 196 ? -4.148 -8.012 -11.592 1.00 90.38 196 SER A CA 1
ATOM 1505 C C . SER A 1 196 ? -3.689 -8.534 -12.962 1.00 90.38 196 SER A C 1
ATOM 1507 O O . SER A 1 196 ? -2.785 -9.365 -13.034 1.00 90.38 196 SER A O 1
ATOM 1509 N N . ARG A 1 197 ? -4.280 -8.031 -14.056 1.00 90.12 197 ARG A N 1
ATOM 1510 C CA . ARG A 1 197 ? -3.885 -8.380 -15.428 1.00 90.12 197 ARG A CA 1
ATOM 1511 C C . ARG A 1 197 ? -2.510 -7.810 -15.768 1.00 90.12 197 ARG A C 1
ATOM 1513 O O . ARG A 1 197 ? -1.684 -8.540 -16.301 1.00 90.12 197 ARG A O 1
ATOM 1520 N N . ASP A 1 198 ? -2.271 -6.549 -15.438 1.00 90.25 198 ASP A N 1
ATOM 1521 C CA . ASP A 1 198 ? -1.016 -5.849 -15.688 1.00 90.25 198 ASP A CA 1
ATOM 1522 C C . ASP A 1 198 ? 0.100 -6.467 -14.848 1.00 90.25 198 ASP A C 1
ATOM 1524 O O . ASP A 1 198 ? 1.172 -6.747 -15.369 1.00 90.25 198 ASP A O 1
ATOM 1528 N N . TRP A 1 199 ? -0.176 -6.809 -13.583 1.00 91.81 199 TRP A N 1
ATOM 1529 C CA . TRP A 1 199 ? 0.748 -7.586 -12.758 1.00 91.81 199 TRP A CA 1
ATOM 1530 C C . TRP A 1 199 ? 1.085 -8.931 -13.396 1.00 91.81 199 TRP A C 1
ATOM 1532 O O . TRP A 1 199 ? 2.257 -9.294 -13.437 1.00 91.81 199 TRP A O 1
ATOM 1542 N N . ALA A 1 200 ? 0.092 -9.673 -13.899 1.00 91.06 200 ALA A N 1
ATOM 1543 C CA . ALA A 1 200 ? 0.346 -10.936 -14.586 1.00 91.06 200 ALA A CA 1
ATOM 1544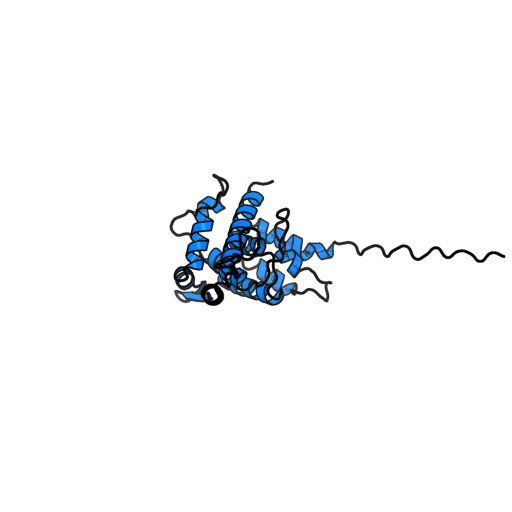 C C . ALA A 1 200 ? 1.210 -10.730 -15.833 1.00 91.06 200 ALA A C 1
ATOM 1546 O O . ALA A 1 200 ? 2.208 -11.427 -15.998 1.00 91.06 200 ALA A O 1
ATOM 1547 N N . PHE A 1 201 ? 0.876 -9.743 -16.666 1.00 89.25 201 PHE A N 1
ATOM 1548 C CA . PHE A 1 201 ? 1.662 -9.412 -17.847 1.00 89.25 201 PHE A CA 1
ATOM 1549 C C . PHE A 1 201 ? 3.106 -9.073 -17.471 1.00 89.25 201 PHE A C 1
ATOM 1551 O O . PHE A 1 201 ? 4.010 -9.742 -17.949 1.00 89.25 201 PHE A O 1
ATOM 1558 N N . GLN A 1 202 ? 3.325 -8.130 -16.552 1.00 88.62 202 GLN A N 1
ATOM 1559 C CA . GLN A 1 202 ? 4.654 -7.687 -16.118 1.00 88.62 202 GLN A CA 1
ATOM 1560 C C . GLN A 1 202 ? 5.479 -8.796 -15.457 1.00 88.62 202 GLN A C 1
ATOM 1562 O O . GLN A 1 202 ? 6.685 -8.884 -15.680 1.00 88.62 202 GLN A O 1
ATOM 1567 N N . TYR A 1 203 ? 4.842 -9.661 -14.666 1.00 87.88 203 TYR A N 1
ATOM 1568 C CA . TYR A 1 203 ? 5.505 -10.804 -14.041 1.00 87.88 203 TYR A CA 1
ATOM 1569 C C . TYR A 1 203 ? 6.009 -11.814 -15.082 1.00 87.88 203 TYR A C 1
ATOM 1571 O O . TYR A 1 203 ? 7.131 -12.300 -14.970 1.00 87.88 203 TYR A O 1
ATOM 1579 N N . TYR A 1 204 ? 5.205 -12.097 -16.113 1.00 84.62 204 TYR A N 1
ATOM 1580 C CA . TYR A 1 204 ? 5.555 -13.039 -17.181 1.00 84.62 204 TYR A CA 1
ATOM 1581 C C . TYR A 1 204 ? 6.307 -12.398 -18.360 1.00 84.62 204 TYR A C 1
ATOM 1583 O O . TYR A 1 204 ? 6.834 -13.123 -19.200 1.00 84.62 204 TYR A O 1
ATOM 1591 N N . GLN A 1 205 ? 6.394 -11.066 -18.449 1.00 75.38 205 GLN A N 1
ATOM 1592 C CA . GLN A 1 205 ? 6.970 -10.369 -19.608 1.00 75.38 205 GLN A CA 1
ATOM 1593 C C . GLN A 1 205 ? 8.448 -10.724 -19.833 1.00 75.38 205 GLN A C 1
ATOM 1595 O O . GLN A 1 205 ? 8.895 -10.785 -20.974 1.00 75.38 205 GLN A O 1
ATOM 1600 N N . LYS A 1 206 ? 9.187 -11.059 -18.767 1.00 57.38 206 LYS A N 1
ATOM 1601 C CA . LYS A 1 206 ? 10.567 -11.565 -18.856 1.00 57.38 206 LYS A CA 1
ATOM 1602 C C . LYS A 1 206 ? 10.698 -12.919 -19.563 1.00 57.38 206 LYS A C 1
ATOM 1604 O O . LYS A 1 206 ? 11.778 -13.241 -20.035 1.00 57.38 206 LYS A O 1
ATOM 1609 N N . SER A 1 207 ? 9.624 -13.703 -19.676 1.00 47.16 207 SER A N 1
ATOM 1610 C CA . SER A 1 207 ? 9.617 -14.951 -20.455 1.00 47.16 207 SER A CA 1
ATOM 1611 C C . SER A 1 207 ? 9.570 -14.719 -21.973 1.00 47.16 207 SER A C 1
ATOM 1613 O O . SER A 1 207 ? 9.698 -15.682 -22.724 1.00 47.16 207 SER A O 1
ATOM 1615 N N . PHE A 1 208 ? 9.388 -13.468 -22.419 1.00 48.69 208 PHE A N 1
ATOM 1616 C CA . PHE A 1 208 ? 9.336 -13.061 -23.829 1.00 48.69 208 PHE A CA 1
ATOM 1617 C C . PHE A 1 208 ? 10.419 -12.034 -24.212 1.00 48.69 208 PHE A C 1
ATOM 1619 O O . PHE A 1 208 ? 10.414 -11.551 -25.343 1.00 48.69 208 PHE A O 1
ATOM 1626 N N . GLU A 1 209 ? 11.338 -11.680 -23.304 1.00 51.19 209 GLU A N 1
ATOM 1627 C CA . GLU A 1 209 ? 12.560 -10.960 -23.684 1.00 51.19 209 GLU A CA 1
ATOM 1628 C C . GLU A 1 209 ? 13.444 -11.954 -24.464 1.00 51.19 209 GLU A C 1
ATOM 1630 O O . GLU A 1 209 ? 13.923 -12.935 -23.894 1.00 51.19 209 GLU A O 1
ATOM 1635 N N . GLU A 1 210 ? 13.587 -11.757 -25.783 1.00 45.38 210 GLU A N 1
ATOM 1636 C CA . GLU A 1 210 ? 14.517 -12.536 -26.614 1.00 45.38 210 GLU A CA 1
ATOM 1637 C C . GLU A 1 210 ? 15.912 -12.520 -25.968 1.00 45.38 210 GLU A C 1
ATOM 1639 O O . GLU A 1 210 ? 16.348 -11.461 -25.502 1.00 45.38 210 GLU A O 1
ATOM 1644 N N . PRO A 1 211 ? 16.630 -13.658 -25.920 1.00 47.91 211 PRO A N 1
ATOM 1645 C CA . PRO A 1 211 ? 18.009 -13.652 -25.457 1.00 47.91 211 PRO A CA 1
ATOM 1646 C C . PRO A 1 211 ? 18.796 -12.660 -26.314 1.00 47.91 211 PRO A C 1
ATOM 1648 O O . PRO A 1 211 ? 18.724 -12.723 -27.544 1.00 47.91 211 PRO A O 1
ATOM 1651 N N . GLU A 1 212 ? 19.525 -11.740 -25.669 1.00 49.44 212 GLU A N 1
ATOM 1652 C CA . GLU A 1 212 ? 20.442 -10.837 -26.366 1.00 49.44 212 GLU A CA 1
ATOM 1653 C C . GLU A 1 212 ? 21.265 -11.665 -27.351 1.00 49.44 212 GLU A C 1
ATOM 1655 O O . GLU A 1 212 ? 21.935 -12.630 -26.970 1.00 49.44 212 GLU A O 1
ATOM 1660 N N . THR A 1 213 ? 21.161 -11.329 -28.638 1.00 53.50 213 THR A N 1
ATOM 1661 C CA . THR A 1 213 ? 21.975 -11.973 -29.663 1.00 53.50 213 THR A CA 1
ATOM 1662 C C . THR A 1 213 ? 23.430 -11.785 -29.238 1.00 53.50 213 THR A C 1
ATOM 1664 O O . THR A 1 213 ? 23.839 -10.636 -29.038 1.00 53.50 213 THR A O 1
ATOM 1667 N N . PRO A 1 214 ? 24.210 -12.863 -29.034 1.00 50.91 214 PRO A N 1
ATOM 1668 C CA . PRO A 1 214 ? 25.587 -12.718 -28.594 1.00 50.91 214 PRO A CA 1
ATOM 1669 C C . PRO A 1 214 ? 26.326 -11.815 -29.589 1.00 50.91 214 PRO A C 1
ATOM 1671 O O . PRO A 1 214 ? 26.051 -11.891 -30.794 1.00 50.91 214 PRO A O 1
ATOM 1674 N N . PRO A 1 215 ? 27.235 -10.943 -29.116 1.00 54.22 215 PRO A N 1
ATOM 1675 C CA . PRO A 1 215 ? 27.976 -10.061 -30.003 1.00 54.22 215 PRO A CA 1
ATOM 1676 C C . PRO A 1 215 ? 28.652 -10.901 -31.095 1.00 54.22 215 PRO A C 1
ATOM 1678 O O . PRO A 1 215 ? 29.093 -12.022 -30.808 1.00 54.22 215 PRO A O 1
ATOM 1681 N N . PRO A 1 216 ? 28.723 -10.400 -32.343 1.00 52.81 216 PRO A N 1
ATOM 1682 C CA . PRO A 1 216 ? 29.306 -11.148 -33.446 1.00 52.81 216 PRO A CA 1
ATOM 1683 C C . PRO A 1 216 ? 30.704 -11.614 -33.043 1.00 52.81 216 PRO A C 1
ATOM 1685 O O . PRO A 1 216 ? 31.587 -10.807 -32.746 1.00 52.81 216 PRO A O 1
ATOM 1688 N N . SER A 1 217 ? 30.872 -12.937 -32.980 1.00 53.19 217 SER A N 1
ATOM 1689 C CA . SER A 1 217 ? 32.167 -13.560 -32.736 1.00 53.19 217 SER A CA 1
ATOM 1690 C C . SER A 1 217 ? 33.138 -13.055 -33.795 1.00 53.19 217 SER A C 1
ATOM 1692 O O . SER A 1 217 ? 32.807 -13.029 -34.981 1.00 53.19 217 SER A O 1
ATOM 1694 N N . GLY A 1 218 ? 34.288 -12.578 -33.325 1.00 47.16 218 GLY A N 1
ATOM 1695 C CA . GLY A 1 218 ? 35.231 -11.775 -34.088 1.00 47.16 218 GLY A CA 1
ATOM 1696 C C . GLY A 1 218 ? 35.511 -12.305 -35.489 1.00 47.16 218 GLY A C 1
ATOM 1697 O O . GLY A 1 218 ? 35.680 -13.502 -35.714 1.00 47.16 218 GLY A O 1
ATOM 1698 N N . SER A 1 219 ? 35.608 -11.365 -36.424 1.00 47.69 219 SER A N 1
ATOM 1699 C CA . SER A 1 219 ? 36.220 -11.566 -37.729 1.00 47.69 219 SER A CA 1
ATOM 1700 C C . SER A 1 219 ? 37.619 -12.156 -37.545 1.00 47.69 219 SER A C 1
ATOM 1702 O O . SER A 1 219 ? 38.559 -11.445 -37.187 1.00 47.69 219 SER A O 1
ATOM 1704 N N . ALA A 1 220 ? 37.752 -13.460 -37.776 1.00 49.06 220 ALA A N 1
ATOM 1705 C CA . ALA A 1 220 ? 39.040 -14.095 -37.969 1.00 49.06 220 ALA A CA 1
ATOM 1706 C C . ALA A 1 220 ? 39.639 -13.542 -39.268 1.00 49.06 220 ALA A C 1
ATOM 1708 O O . ALA A 1 220 ? 39.156 -13.825 -40.364 1.00 49.06 220 ALA A O 1
ATOM 1709 N N . THR A 1 221 ? 40.662 -12.705 -39.139 1.00 56.22 221 THR A N 1
ATOM 1710 C CA . THR A 1 221 ? 41.499 -12.279 -40.260 1.00 56.22 221 THR A CA 1
ATOM 1711 C C . THR A 1 221 ? 42.168 -13.525 -40.853 1.00 56.22 221 THR A C 1
ATOM 1713 O O . THR A 1 221 ? 42.769 -14.290 -40.093 1.00 56.22 221 THR A O 1
ATOM 1716 N N . PRO A 1 222 ? 42.077 -13.782 -42.170 1.00 56.66 222 PRO A N 1
ATOM 1717 C CA . PRO A 1 222 ? 42.775 -14.912 -42.769 1.00 56.66 222 PRO A CA 1
ATOM 1718 C C . PRO A 1 222 ? 44.294 -14.675 -42.721 1.00 56.66 222 PRO A C 1
ATOM 1720 O O . PRO A 1 222 ? 44.732 -13.527 -42.842 1.00 56.66 222 PRO A O 1
ATOM 1723 N N . PRO A 1 223 ? 45.114 -15.728 -42.549 1.00 53.53 223 PRO A N 1
ATOM 1724 C CA . PRO A 1 223 ? 46.560 -15.592 -42.619 1.00 53.53 223 PRO A CA 1
ATOM 1725 C C . PRO A 1 223 ? 46.973 -15.243 -44.052 1.00 53.53 223 PRO A C 1
ATOM 1727 O O . PRO A 1 223 ? 46.617 -15.937 -45.004 1.00 53.53 223 PRO A O 1
ATOM 1730 N N . THR A 1 224 ? 47.719 -14.152 -44.191 1.00 55.44 224 THR A N 1
ATOM 1731 C CA . THR A 1 224 ? 48.391 -13.766 -45.431 1.00 55.44 224 THR A CA 1
ATOM 1732 C C . THR A 1 224 ? 49.454 -14.814 -45.761 1.00 55.44 224 THR A C 1
ATOM 1734 O O . THR A 1 224 ? 50.303 -15.105 -44.915 1.00 55.44 224 THR A O 1
ATOM 1737 N N . ALA A 1 225 ? 49.375 -15.390 -46.961 1.00 59.75 225 ALA A N 1
ATOM 1738 C CA . ALA A 1 225 ? 50.428 -16.212 -47.557 1.00 59.75 225 ALA A CA 1
ATOM 1739 C C . ALA A 1 225 ? 51.457 -15.333 -48.278 1.00 59.75 225 ALA A C 1
ATOM 1741 O O . ALA A 1 225 ? 51.047 -14.265 -48.793 1.00 59.75 225 ALA A O 1
#